Protein AF-A0A7H8PQ27-F1 (afdb_monomer)

Sequence (206 aa):
MKKGILLYVLIIICFGCHRTTNTDEKKDINLQNNALNIDTSLEDTPEVKGDFTIYEHDLSMYNEKYFMSITPRIDSAKNKYETNILLTQKIDTIFNKVINIDSLGKTILKHKIFEDSTEHFKIATEYELRKVVYHGVRTNDLYFEADIASETRQKNLKILFQISYLNKGETGKLFVNGFNEKGFGPNAGEIENERNRKVKKATNTI

Radius of gyration: 26.85 Å; Cα contacts (8 Å, |Δi|>4): 317; chains: 1; bounding box: 78×82×47 Å

pLDDT: mean 74.82, std 21.18, range [32.94, 97.69]

Secondary structure (DSSP, 8-state):
---SSTTSHHHHSSSS----------------------------PPP--S----EEEEEEETTEEEEEEEEEEEETTTTEEEEEEEEEETTEEEEEEEE-HHHHHHHHHHHT---SSS-GGGHHHHEEEEEEEEEEEETTEEEEEEEEEETTT--EEEEEEEEESSSTTTTT-EEEEEEESS-SS--HHHHHHHHHHHHTTS----

Nearest PDB structures (foldseek):
  4id2-assembly1_A  TM=7.080E-01  e=1.295E-04  Bacteroides ovatus ATCC 8483
  4gex-assembly2_B  TM=4.222E-01  e=3.820E-01  Caenorhabditis elegans
  4geu-assembly1_A  TM=3.695E-01  e=3.069E-01  Caenorhabditis elegans
  5c0p-assembly1_A  TM=4.459E-01  e=1.972E+00  Bacteroides thetaiotaomicron VPI-5482
  4gex-assembly1_C  TM=3.303E-01  e=1.023E+00  Caenorhabditis elegans

Foldseek 3Di:
DDPPPVVVVVVVVPPPDDDDDDDDDDDDPPPDDPPPPPPPPVPCPDQAAADQDKFWDFDCDPNFTKIWIWGWDAPPVVRAIKIWIWIDGPPRTLDIDIGWQQLVLVQCVVVVADDPDDDSVCSSPQKGWHDKFFAQDDDQKTKIKTWIAGPPDRQIKIWIKIAGRPDVPRHRPIHTDHMDSVDDDDGPRVVVVVVVVVVPPPDDDD

Solvent-accessible surface area (backbone atoms only — not comparable to full-atom values): 12697 Å² total; per-residue (Å²): 140,88,88,74,72,74,68,68,67,60,62,69,72,70,73,78,79,77,83,86,81,86,77,94,73,95,72,83,88,75,91,68,89,73,79,75,78,75,79,73,72,72,73,83,70,76,82,67,64,58,55,77,64,70,47,77,43,85,43,80,54,95,95,39,65,32,45,36,40,37,40,52,46,67,41,80,91,74,62,37,40,30,32,37,41,37,36,27,46,86,90,44,74,68,34,78,42,80,46,37,36,58,60,53,32,52,36,35,66,74,67,67,68,80,70,100,71,83,66,81,90,36,47,50,76,44,34,42,36,32,41,74,44,46,36,50,75,57,92,54,29,42,32,30,40,31,39,31,37,33,80,82,69,85,45,57,37,24,34,38,29,34,35,28,66,71,42,90,95,42,48,58,41,73,44,65,77,49,73,34,74,87,54,89,71,86,38,51,40,59,58,49,51,54,51,61,61,57,66,71,72,76,81,84,78,132

Mean predicted aligned error: 14.81 Å

Structure (mmCIF, N/CA/C/O backbone):
data_AF-A0A7H8PQ27-F1
#
_entry.id   AF-A0A7H8PQ27-F1
#
loop_
_atom_site.group_PDB
_atom_site.id
_atom_site.type_symbol
_atom_site.label_atom_id
_atom_site.label_alt_id
_atom_site.label_comp_id
_atom_site.label_asym_id
_atom_site.label_entity_id
_atom_site.label_seq_id
_atom_site.pdbx_PDB_ins_code
_atom_site.Cartn_x
_atom_site.Cartn_y
_atom_site.Cartn_z
_atom_site.occupancy
_atom_site.B_iso_or_equiv
_atom_site.auth_seq_id
_atom_site.auth_comp_id
_atom_site.auth_asym_id
_atom_site.auth_atom_id
_atom_site.pdbx_PDB_model_num
ATOM 1 N N . MET A 1 1 ? -20.316 -50.558 19.742 1.00 44.34 1 MET A N 1
ATOM 2 C CA . MET A 1 1 ? -20.632 -49.109 19.795 1.00 44.34 1 MET A CA 1
ATOM 3 C C . MET A 1 1 ? -20.461 -48.495 18.408 1.00 44.34 1 MET A C 1
ATOM 5 O O . MET A 1 1 ? -19.553 -48.907 17.704 1.00 44.34 1 MET A O 1
ATOM 9 N N . LYS A 1 2 ? -21.321 -47.518 18.067 1.00 48.47 2 LYS A N 1
ATOM 10 C CA . LYS A 1 2 ? -21.399 -46.712 16.822 1.00 48.47 2 LYS A CA 1
ATOM 11 C C . LYS A 1 2 ? -22.109 -47.342 15.601 1.00 48.47 2 LYS A C 1
ATOM 13 O O . LYS A 1 2 ? -21.524 -47.498 14.542 1.00 48.47 2 LYS A O 1
ATOM 18 N N . LYS A 1 3 ? -23.419 -47.604 15.734 1.00 48.72 3 LYS A N 1
ATOM 19 C CA . LYS A 1 3 ? -24.381 -47.726 14.608 1.00 48.72 3 LYS A CA 1
ATOM 20 C C . LYS A 1 3 ? -25.479 -46.637 14.628 1.00 48.72 3 LYS A C 1
ATOM 22 O O . LYS A 1 3 ? -26.485 -46.763 13.948 1.00 48.72 3 LYS A O 1
ATOM 27 N N . GLY A 1 4 ? -25.291 -45.568 15.411 1.00 52.16 4 GLY A N 1
ATOM 28 C CA . GLY A 1 4 ? -26.317 -44.541 15.665 1.00 52.16 4 GLY A CA 1
ATOM 29 C C . GLY A 1 4 ? -26.144 -43.204 14.934 1.00 52.16 4 GLY A C 1
ATOM 30 O O . GLY A 1 4 ? -26.961 -42.318 15.127 1.00 52.16 4 GLY A O 1
ATOM 31 N N . ILE A 1 5 ? -25.098 -43.026 14.119 1.00 53.03 5 ILE A N 1
ATOM 32 C CA . ILE A 1 5 ? -24.801 -41.722 13.484 1.00 53.03 5 ILE A CA 1
ATOM 33 C C . ILE A 1 5 ? -25.369 -41.632 12.053 1.00 53.03 5 ILE A C 1
ATOM 35 O O . ILE A 1 5 ? -25.619 -40.540 11.556 1.00 53.03 5 ILE A O 1
ATOM 39 N N . LEU A 1 6 ? -25.672 -42.766 11.408 1.00 47.03 6 LEU A N 1
ATOM 40 C CA . LEU A 1 6 ? -26.148 -42.776 10.018 1.00 47.03 6 LEU A CA 1
ATOM 41 C C . LEU A 1 6 ? -27.632 -42.382 9.859 1.00 47.03 6 LEU A C 1
ATOM 43 O O . LEU A 1 6 ? -28.055 -42.038 8.762 1.00 47.03 6 LEU A O 1
ATOM 47 N N . LEU A 1 7 ? -28.426 -42.414 10.938 1.00 49.34 7 LEU A N 1
ATOM 48 C CA . LEU A 1 7 ? -29.875 -42.173 10.868 1.00 49.34 7 LEU A CA 1
ATOM 49 C C . LEU A 1 7 ? -30.244 -40.675 10.868 1.00 49.34 7 LEU A C 1
ATOM 51 O O . LEU A 1 7 ? -31.321 -40.312 10.409 1.00 49.34 7 LEU A O 1
ATOM 55 N N . TYR A 1 8 ? -29.351 -39.794 11.333 1.00 48.16 8 TYR A N 1
ATOM 56 C CA . TYR A 1 8 ? -29.645 -38.358 11.457 1.00 48.16 8 TYR A CA 1
ATOM 57 C C . TYR A 1 8 ? -29.496 -37.572 10.145 1.00 48.16 8 TYR A C 1
ATOM 59 O O . TYR A 1 8 ? -30.154 -36.552 9.966 1.00 48.16 8 TYR A O 1
ATOM 67 N N . VAL A 1 9 ? -28.685 -38.054 9.197 1.00 52.16 9 VAL A N 1
ATOM 68 C CA . VAL A 1 9 ? -28.461 -37.360 7.913 1.00 52.16 9 VAL A CA 1
ATOM 69 C C . VAL A 1 9 ? -29.619 -37.589 6.928 1.00 52.16 9 VAL A C 1
ATOM 71 O O . VAL A 1 9 ? -29.868 -36.758 6.059 1.00 52.16 9 VAL A O 1
ATOM 74 N N . LEU A 1 10 ? -30.395 -38.665 7.095 1.00 46.62 10 LEU A N 1
ATOM 75 C CA . LEU A 1 10 ? -31.464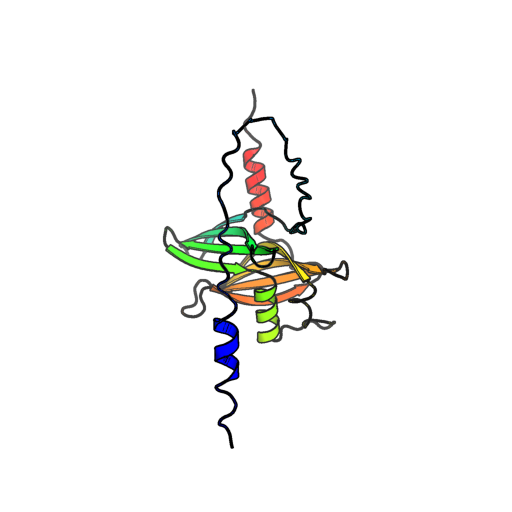 -39.038 6.160 1.00 46.62 10 LEU A CA 1
ATOM 76 C C . LEU A 1 10 ? -32.796 -38.302 6.409 1.00 46.62 10 LEU A C 1
ATOM 78 O O . LEU A 1 10 ? -33.615 -38.190 5.499 1.00 46.62 10 LEU A O 1
ATOM 82 N N . ILE A 1 11 ? -32.995 -37.738 7.607 1.00 52.75 11 ILE A N 1
ATOM 83 C CA . ILE A 1 11 ? -34.221 -37.001 7.969 1.00 52.75 11 ILE A CA 1
ATOM 84 C C . ILE A 1 11 ? -34.234 -35.585 7.364 1.00 52.75 11 ILE A C 1
ATOM 86 O O . ILE A 1 11 ? -35.296 -35.071 7.026 1.00 52.75 11 ILE A O 1
ATOM 90 N N . ILE A 1 12 ? -33.068 -34.972 7.135 1.00 52.19 12 ILE A N 1
ATOM 91 C CA . ILE A 1 12 ? -32.980 -33.586 6.634 1.00 52.19 12 ILE A CA 1
ATOM 92 C C . ILE A 1 12 ? -33.257 -33.500 5.119 1.00 52.19 12 ILE A C 1
ATOM 94 O O . ILE A 1 12 ? -33.717 -32.472 4.632 1.00 52.19 12 ILE A O 1
ATOM 98 N N . ILE A 1 13 ? -33.074 -34.591 4.368 1.00 51.19 13 ILE A N 1
ATOM 99 C CA . ILE A 1 13 ? -33.262 -34.602 2.904 1.00 51.19 13 ILE A CA 1
ATOM 100 C C . ILE A 1 13 ? -34.740 -34.814 2.505 1.00 51.19 13 ILE A C 1
ATOM 102 O O . ILE A 1 13 ? -35.132 -34.469 1.393 1.00 51.19 13 ILE A O 1
ATOM 106 N N . CYS A 1 14 ? -35.604 -35.290 3.412 1.00 47.22 14 CYS A N 1
ATOM 107 C CA . CYS A 1 14 ? -37.008 -35.593 3.090 1.00 47.22 14 CYS A CA 1
ATOM 108 C C . CYS A 1 14 ? -38.006 -34.442 3.340 1.00 47.22 14 CYS A C 1
ATOM 110 O O . CYS A 1 14 ? -39.166 -34.574 2.964 1.00 47.22 14 CYS A O 1
ATOM 112 N N . PHE A 1 15 ? -37.589 -33.310 3.923 1.00 47.78 15 PHE A N 1
ATOM 113 C CA . PHE A 1 15 ? -38.497 -32.194 4.259 1.00 47.78 15 PHE A CA 1
ATOM 114 C C . PHE A 1 15 ? -38.401 -30.959 3.339 1.00 47.78 15 PHE A C 1
ATOM 116 O O . PHE A 1 15 ? -39.103 -29.978 3.560 1.00 47.78 15 PHE A O 1
ATOM 123 N N . GLY A 1 16 ? -37.594 -31.000 2.272 1.00 38.53 16 GLY A N 1
ATOM 124 C CA . GLY A 1 16 ? -37.433 -29.877 1.331 1.00 38.53 16 GLY A CA 1
ATOM 125 C C . GLY A 1 16 ? -38.313 -29.911 0.073 1.00 38.53 16 GLY A C 1
ATOM 126 O O . GLY A 1 16 ? -38.181 -29.040 -0.780 1.00 38.53 16 GLY A O 1
ATOM 127 N N . CYS A 1 17 ? -39.190 -30.906 -0.086 1.00 49.56 17 CYS A N 1
ATOM 128 C CA . CYS A 1 17 ? -40.093 -31.016 -1.235 1.00 49.56 17 CYS A CA 1
ATOM 129 C C . CYS A 1 17 ? -41.553 -31.075 -0.774 1.00 49.56 17 CYS A C 1
ATOM 131 O O . CYS A 1 17 ? -42.165 -32.139 -0.694 1.00 49.56 17 CYS A O 1
ATOM 133 N N . HIS A 1 18 ? -42.131 -29.906 -0.515 1.00 39.56 18 HIS A N 1
ATOM 134 C CA . HIS A 1 18 ? -43.573 -29.718 -0.624 1.00 39.56 18 HIS A CA 1
ATOM 135 C C . HIS A 1 18 ? -43.853 -28.579 -1.601 1.00 39.56 18 HIS A C 1
ATOM 137 O O . HIS A 1 18 ? -43.934 -27.408 -1.247 1.00 39.56 18 HIS A O 1
ATOM 143 N N . ARG A 1 19 ? -43.975 -28.978 -2.873 1.00 40.31 19 ARG A N 1
ATOM 144 C CA . ARG A 1 19 ? -44.814 -28.299 -3.857 1.00 40.31 19 ARG A CA 1
ATOM 145 C C . ARG A 1 19 ? -46.237 -28.267 -3.308 1.00 40.31 19 ARG A C 1
ATOM 147 O O . ARG A 1 19 ? -46.837 -29.321 -3.119 1.00 40.31 19 ARG A O 1
ATOM 154 N N . THR A 1 20 ? -46.792 -27.080 -3.132 1.00 34.78 20 THR A N 1
ATOM 155 C CA . THR A 1 20 ? -48.239 -26.886 -3.134 1.00 34.78 20 THR A CA 1
ATOM 156 C C . THR A 1 20 ? -48.687 -26.660 -4.574 1.00 34.78 20 THR A C 1
ATOM 158 O O . THR A 1 20 ? -48.422 -25.631 -5.187 1.00 34.78 20 THR A O 1
ATOM 161 N N . THR A 1 21 ? -49.346 -27.669 -5.133 1.00 38.91 21 THR A N 1
ATOM 162 C CA . THR A 1 21 ? -50.267 -27.536 -6.265 1.00 38.91 21 THR A CA 1
ATOM 163 C C . THR A 1 21 ? -51.679 -27.601 -5.717 1.00 38.91 21 THR A C 1
ATOM 165 O O . THR A 1 21 ? -51.981 -28.548 -4.997 1.00 38.91 21 THR A O 1
ATOM 168 N N . ASN A 1 22 ? -52.484 -26.594 -6.045 1.00 34.19 22 ASN A N 1
ATOM 169 C CA . ASN A 1 22 ? -53.951 -26.536 -6.066 1.00 34.19 22 ASN A CA 1
ATOM 170 C C . ASN A 1 22 ? -54.296 -25.067 -6.387 1.00 34.19 22 ASN A C 1
ATOM 172 O O . ASN A 1 22 ? -53.681 -24.185 -5.798 1.00 34.19 22 ASN A O 1
ATOM 176 N N . THR A 1 23 ? -55.214 -24.654 -7.252 1.00 34.03 23 THR A N 1
ATOM 177 C CA . THR A 1 23 ? -56.132 -25.260 -8.226 1.00 34.03 23 THR A CA 1
ATOM 178 C C . THR A 1 23 ? -56.627 -24.065 -9.063 1.00 34.03 23 THR A C 1
ATOM 180 O O . THR A 1 23 ? -56.664 -22.944 -8.554 1.00 34.03 23 THR A O 1
ATOM 183 N N . ASP A 1 24 ? -56.970 -24.282 -10.331 1.00 41.12 24 ASP A N 1
ATOM 184 C CA . ASP A 1 24 ? -57.463 -23.265 -11.267 1.00 41.12 24 ASP A CA 1
ATOM 185 C C . ASP A 1 24 ? -58.602 -22.378 -10.718 1.00 41.12 24 ASP A C 1
ATOM 187 O O . ASP A 1 24 ? -59.684 -22.867 -10.401 1.00 41.12 24 ASP A O 1
ATOM 191 N N . GLU A 1 25 ? -58.410 -21.055 -10.757 1.00 35.56 25 GLU A N 1
ATOM 192 C CA . GLU A 1 25 ? -59.491 -20.089 -10.981 1.00 35.56 25 GLU A CA 1
ATOM 193 C C . GLU A 1 25 ? -59.061 -19.112 -12.083 1.00 35.56 25 GLU A C 1
ATOM 195 O O . GLU A 1 25 ? -58.181 -18.269 -11.902 1.00 35.56 25 GLU A O 1
ATOM 200 N N . LYS A 1 26 ? -59.723 -19.204 -13.243 1.00 43.62 26 LYS A N 1
ATOM 201 C CA . LYS A 1 26 ? -59.798 -18.102 -14.205 1.00 43.62 26 LYS A CA 1
ATOM 202 C C . LYS A 1 26 ? -60.465 -16.911 -13.514 1.00 43.62 26 LYS A C 1
ATOM 204 O O . LYS A 1 26 ? -61.663 -16.965 -13.245 1.00 43.62 26 LYS A O 1
ATOM 209 N N . LYS A 1 27 ? -59.721 -15.827 -13.304 1.00 34.53 27 LYS A N 1
ATOM 210 C CA . LYS A 1 27 ? -60.277 -14.481 -13.135 1.00 34.53 27 LYS A CA 1
ATOM 211 C C . LYS A 1 27 ? -59.476 -13.497 -13.973 1.00 34.53 27 LYS A C 1
ATOM 213 O O . LYS A 1 27 ? -58.248 -13.502 -13.958 1.00 34.53 27 LYS A O 1
ATOM 218 N N . ASP A 1 28 ? -60.223 -12.720 -14.743 1.00 32.94 28 ASP A N 1
ATOM 219 C CA . ASP A 1 28 ? -59.757 -11.746 -15.714 1.00 32.94 28 ASP A CA 1
ATOM 220 C C . ASP A 1 28 ? -58.731 -10.773 -15.127 1.00 32.94 28 ASP A C 1
ATOM 222 O O . ASP A 1 28 ? -58.922 -10.190 -14.058 1.00 32.94 28 ASP A O 1
ATOM 226 N N . ILE A 1 29 ? -57.642 -10.576 -15.869 1.00 33.81 29 ILE A N 1
ATOM 227 C CA . ILE A 1 29 ? -56.631 -9.560 -15.587 1.00 33.81 29 ILE A CA 1
ATOM 228 C C . ILE A 1 29 ? -57.259 -8.202 -15.906 1.00 33.81 29 ILE A C 1
ATOM 230 O O . ILE A 1 29 ? -57.199 -7.719 -17.034 1.00 33.81 29 ILE A O 1
ATOM 234 N N . ASN A 1 30 ? -57.871 -7.579 -14.902 1.00 34.38 30 ASN A N 1
ATOM 235 C CA . ASN A 1 30 ? -58.131 -6.148 -14.923 1.00 34.38 30 ASN A CA 1
ATOM 236 C C . ASN A 1 30 ? -56.881 -5.456 -14.366 1.00 34.38 30 ASN A C 1
ATOM 238 O O . ASN A 1 30 ? -56.653 -5.420 -13.158 1.00 34.38 30 ASN A O 1
ATOM 242 N N . LEU A 1 31 ? -56.037 -4.967 -15.278 1.00 43.22 31 LEU A N 1
ATOM 243 C CA . LEU A 1 31 ? -54.926 -4.058 -15.003 1.00 43.22 31 LEU A CA 1
ATOM 244 C C . LEU A 1 31 ? -55.493 -2.755 -14.420 1.00 43.22 31 LEU A C 1
ATOM 246 O O . LEU A 1 31 ? -55.740 -1.789 -15.138 1.00 43.22 31 LEU A O 1
ATOM 250 N N . GLN A 1 32 ? -55.715 -2.726 -13.110 1.00 38.34 32 GLN A N 1
ATOM 251 C CA . GLN A 1 32 ? -55.844 -1.483 -12.367 1.00 38.34 32 GLN A CA 1
ATOM 252 C C . GLN A 1 32 ? -54.631 -1.316 -11.464 1.00 38.34 32 GLN A C 1
ATOM 254 O O . GLN A 1 32 ? -54.271 -2.185 -10.673 1.00 38.34 32 GLN A O 1
ATOM 259 N N . ASN A 1 33 ? -53.984 -0.177 -11.684 1.00 41.66 33 ASN A N 1
ATOM 260 C CA . ASN A 1 33 ? -52.756 0.298 -11.082 1.00 41.66 33 ASN A CA 1
ATOM 261 C C . ASN A 1 33 ? -52.827 0.279 -9.552 1.00 41.66 33 ASN A C 1
ATOM 263 O O . ASN A 1 33 ? -53.173 1.281 -8.932 1.00 41.66 33 ASN A O 1
ATOM 267 N N . ASN A 1 34 ? -52.418 -0.823 -8.936 1.00 36.53 34 ASN A N 1
ATOM 268 C CA . ASN A 1 34 ? -51.888 -0.763 -7.586 1.00 36.53 34 ASN A CA 1
ATOM 269 C C . ASN A 1 34 ? -50.409 -0.439 -7.730 1.00 36.53 34 ASN A C 1
ATOM 271 O O . ASN A 1 34 ? -49.580 -1.326 -7.925 1.00 36.53 34 ASN A O 1
ATOM 275 N N . ALA A 1 35 ? -50.107 0.860 -7.696 1.00 41.88 35 ALA A N 1
ATOM 276 C CA . ALA A 1 35 ? -48.774 1.341 -7.396 1.00 41.88 35 ALA A CA 1
ATOM 277 C C . ALA A 1 35 ? -48.361 0.692 -6.071 1.00 41.88 35 ALA A C 1
ATOM 279 O O . ALA A 1 35 ? -48.788 1.103 -4.992 1.00 41.88 35 ALA A O 1
ATOM 280 N N . LEU A 1 36 ? -47.594 -0.390 -6.179 1.00 37.50 36 LEU A N 1
ATOM 281 C CA . LEU A 1 36 ? -46.838 -0.937 -5.078 1.00 37.50 36 LEU A CA 1
ATOM 282 C C . LEU A 1 36 ? -45.876 0.191 -4.703 1.00 37.50 36 LEU A C 1
ATOM 284 O O . LEU A 1 36 ? -44.885 0.419 -5.396 1.00 37.50 36 LEU A O 1
ATOM 288 N N . ASN A 1 37 ? -46.223 0.962 -3.671 1.00 41.44 37 ASN A N 1
ATOM 289 C CA . ASN A 1 37 ? -45.250 1.759 -2.944 1.00 41.44 37 ASN A CA 1
ATOM 290 C C . ASN A 1 37 ? -44.250 0.747 -2.395 1.00 41.44 37 ASN A C 1
ATOM 292 O O . ASN A 1 37 ? -44.453 0.156 -1.336 1.00 41.44 37 ASN A O 1
ATOM 296 N N . ILE A 1 38 ? -43.216 0.479 -3.188 1.00 42.22 38 ILE A N 1
ATOM 297 C CA . ILE A 1 38 ? -41.992 -0.115 -2.697 1.00 42.22 38 ILE A CA 1
ATOM 298 C C . ILE A 1 38 ? -41.432 0.975 -1.801 1.00 42.22 38 ILE A C 1
ATOM 300 O O . ILE A 1 38 ? -40.816 1.930 -2.270 1.00 42.22 38 ILE A O 1
ATOM 304 N N . ASP A 1 39 ? -41.748 0.866 -0.518 1.00 42.47 39 ASP A N 1
ATOM 305 C CA . ASP A 1 39 ? -41.013 1.537 0.533 1.00 42.47 39 ASP A CA 1
ATOM 306 C C . ASP A 1 39 ? -39.612 0.919 0.496 1.00 42.47 39 ASP A C 1
ATOM 308 O O . ASP A 1 39 ? -39.303 -0.056 1.179 1.00 42.47 39 ASP A O 1
ATOM 312 N N . THR A 1 40 ? -38.787 1.391 -0.443 1.00 47.06 40 THR A N 1
ATOM 313 C CA . THR A 1 40 ? -37.348 1.195 -0.390 1.00 47.06 40 THR A CA 1
ATOM 314 C C . THR A 1 40 ? -36.890 1.997 0.811 1.00 47.06 40 THR A C 1
ATOM 316 O O . THR A 1 40 ? -36.415 3.125 0.670 1.00 47.06 40 THR A O 1
ATOM 319 N N . SER A 1 41 ? -37.025 1.412 2.002 1.00 45.03 41 SER A N 1
ATOM 320 C CA . SER A 1 41 ? -36.052 1.654 3.047 1.00 45.03 41 SER A CA 1
ATOM 321 C C . SER A 1 41 ? -34.718 1.270 2.417 1.00 45.03 41 SER A C 1
ATOM 323 O O . SER A 1 41 ? -34.388 0.088 2.314 1.00 45.03 41 SER A O 1
ATOM 325 N N . LEU A 1 42 ? -34.031 2.265 1.854 1.00 51.38 42 LEU A N 1
ATOM 326 C CA . LEU A 1 42 ? -32.615 2.201 1.547 1.00 51.38 42 LEU A CA 1
ATOM 327 C C . LEU A 1 42 ? -31.975 1.730 2.846 1.00 51.38 42 LEU A C 1
ATOM 329 O O . LEU A 1 42 ? -31.881 2.497 3.797 1.00 51.38 42 LEU A O 1
ATOM 333 N N . GLU A 1 43 ? -31.690 0.432 2.927 1.00 55.12 43 GLU A N 1
ATOM 334 C CA . GLU A 1 43 ? -30.938 -0.129 4.034 1.00 55.12 43 GLU A CA 1
ATOM 335 C C . GLU A 1 43 ? -29.669 0.711 4.134 1.00 55.12 43 GLU A C 1
ATOM 337 O O . GLU A 1 43 ? -28.929 0.825 3.154 1.00 55.12 43 GLU A O 1
ATOM 342 N N . ASP A 1 44 ? -29.484 1.362 5.284 1.00 56.19 44 ASP A N 1
ATOM 343 C CA . ASP A 1 44 ? -28.345 2.217 5.595 1.00 56.19 44 ASP A CA 1
ATOM 344 C C . ASP A 1 44 ? -27.064 1.372 5.578 1.00 56.19 44 ASP A C 1
ATOM 346 O O . ASP A 1 44 ? -26.529 0.969 6.614 1.00 56.19 44 ASP A O 1
ATOM 350 N N . THR A 1 45 ? -26.564 1.045 4.386 1.00 60.09 45 THR A N 1
ATOM 351 C CA . THR A 1 45 ? -25.242 0.454 4.239 1.00 60.09 45 THR A CA 1
ATOM 352 C C . THR A 1 45 ? -24.248 1.496 4.733 1.00 60.09 45 THR A C 1
ATOM 354 O O . THR A 1 45 ? -24.230 2.604 4.187 1.00 60.09 45 THR A O 1
ATOM 357 N N . PRO A 1 46 ? -23.441 1.188 5.762 1.00 71.44 46 PRO A N 1
ATOM 358 C CA . PRO A 1 46 ? -22.542 2.168 6.345 1.00 71.44 46 PRO A CA 1
ATOM 359 C C . PRO A 1 46 ? -21.599 2.716 5.272 1.00 71.44 46 PRO A C 1
ATOM 361 O O . PRO A 1 46 ? -20.995 1.956 4.510 1.00 71.44 46 PRO A O 1
ATOM 364 N N . GLU A 1 47 ? -21.489 4.041 5.206 1.00 84.56 47 GLU A N 1
ATOM 365 C CA . GLU A 1 47 ? -20.635 4.722 4.238 1.00 84.56 47 GLU A CA 1
ATOM 366 C C . GLU A 1 47 ? -19.163 4.358 4.480 1.00 84.56 47 GLU A C 1
ATOM 368 O O . GLU A 1 47 ? -18.620 4.543 5.576 1.00 84.56 47 GLU A O 1
ATOM 373 N N . VAL A 1 48 ? -18.500 3.848 3.440 1.00 86.31 48 VAL A N 1
ATOM 374 C CA . VAL A 1 48 ? -17.067 3.551 3.480 1.00 86.31 48 VAL A CA 1
ATOM 375 C C . VAL A 1 48 ? -16.297 4.858 3.401 1.00 86.31 48 VAL A C 1
ATOM 377 O O . VAL A 1 48 ? -16.260 5.495 2.349 1.00 86.31 48 VAL A O 1
ATOM 380 N N . LYS A 1 49 ? -15.636 5.254 4.491 1.00 89.38 49 LYS A N 1
ATOM 381 C CA . LYS A 1 49 ? -14.836 6.488 4.490 1.00 89.38 49 LYS A CA 1
ATOM 382 C C . LYS A 1 49 ? -13.396 6.218 4.049 1.00 89.38 49 LYS A C 1
ATOM 384 O O . LYS A 1 49 ? -12.732 5.317 4.564 1.00 89.38 49 LYS A O 1
ATOM 389 N N . GLY A 1 50 ? -12.899 7.039 3.131 1.00 89.62 50 GLY A N 1
ATOM 390 C CA . GLY A 1 50 ? -11.543 6.973 2.595 1.00 89.62 50 GLY A CA 1
ATOM 391 C C . GLY A 1 50 ? -11.282 8.072 1.564 1.00 89.62 50 GLY A C 1
ATOM 392 O O . GLY A 1 50 ? -12.201 8.769 1.137 1.00 89.62 50 GLY A O 1
ATOM 393 N N . ASP A 1 51 ? -10.020 8.244 1.186 1.00 91.50 51 ASP A N 1
ATOM 394 C CA . ASP A 1 51 ? -9.591 9.107 0.090 1.00 91.50 51 ASP A CA 1
ATOM 395 C C . ASP A 1 51 ? -9.692 8.322 -1.221 1.00 91.50 51 ASP A C 1
ATOM 397 O O . ASP A 1 51 ? -8.887 7.438 -1.502 1.00 91.50 51 ASP A O 1
ATOM 401 N N . PHE A 1 52 ? -10.698 8.647 -2.032 1.00 90.25 52 PHE A N 1
ATOM 402 C CA . PHE A 1 52 ? -10.932 7.997 -3.323 1.00 90.25 52 PHE A CA 1
ATOM 403 C C . PHE A 1 52 ? -10.159 8.651 -4.482 1.00 90.25 52 PHE A C 1
ATOM 405 O O . PHE A 1 52 ? -10.488 8.451 -5.654 1.00 90.25 52 PHE A O 1
ATOM 412 N N . THR A 1 53 ? -9.109 9.416 -4.182 1.00 89.62 53 THR A N 1
ATOM 413 C CA . THR A 1 53 ? -8.201 9.957 -5.195 1.00 89.62 53 THR A CA 1
ATOM 414 C C . THR A 1 53 ? -7.312 8.857 -5.776 1.00 89.62 53 THR A C 1
ATOM 416 O O . THR A 1 53 ? -6.645 8.125 -5.051 1.00 89.62 53 THR A O 1
ATOM 419 N N . ILE A 1 54 ? -7.261 8.776 -7.106 1.00 90.19 54 ILE A N 1
ATOM 420 C CA . ILE A 1 54 ? -6.279 7.960 -7.829 1.00 90.19 54 ILE A CA 1
ATOM 421 C C . ILE A 1 54 ? -4.971 8.749 -7.928 1.00 90.19 54 ILE A C 1
ATOM 423 O O . ILE A 1 54 ? -4.988 9.924 -8.307 1.00 90.19 54 ILE A O 1
ATOM 427 N N . TYR A 1 55 ? -3.848 8.099 -7.620 1.00 89.44 55 TYR A N 1
ATOM 428 C CA . TYR A 1 55 ? -2.511 8.668 -7.784 1.00 89.44 55 TYR A CA 1
ATOM 429 C C . TYR A 1 55 ? -1.723 7.888 -8.833 1.00 89.44 55 TYR A C 1
ATOM 431 O O . TYR A 1 55 ? -1.682 6.659 -8.800 1.00 89.44 55 TYR A O 1
ATOM 439 N N . GLU A 1 56 ? -1.081 8.606 -9.748 1.00 90.94 56 GLU A N 1
ATOM 440 C CA . GLU A 1 56 ? -0.294 8.041 -10.842 1.00 90.94 56 GLU A CA 1
ATOM 441 C C . GLU A 1 56 ? 1.072 8.723 -10.895 1.00 90.94 56 GLU A C 1
ATOM 443 O O . GLU A 1 56 ? 1.163 9.948 -10.777 1.00 90.94 56 GLU A O 1
ATOM 448 N N . HIS A 1 57 ? 2.125 7.922 -11.055 1.00 89.81 57 HIS A N 1
ATOM 449 C CA . HIS A 1 57 ? 3.512 8.367 -10.969 1.00 89.81 57 HIS A CA 1
ATOM 450 C C . HIS A 1 57 ? 4.364 7.736 -12.070 1.00 89.81 57 HIS A C 1
ATOM 452 O O . HIS A 1 57 ? 4.448 6.509 -12.181 1.00 89.81 57 HIS A O 1
ATOM 458 N N . ASP A 1 58 ? 5.061 8.584 -12.823 1.00 90.31 58 ASP A N 1
ATOM 459 C CA . ASP A 1 58 ? 6.151 8.170 -13.701 1.00 90.31 58 ASP A CA 1
ATOM 460 C C . ASP A 1 58 ? 7.448 8.101 -12.888 1.00 90.31 58 ASP A C 1
ATOM 462 O O . ASP A 1 58 ? 8.001 9.117 -12.465 1.00 90.31 58 ASP A O 1
ATOM 466 N N . LEU A 1 59 ? 7.954 6.891 -12.666 1.00 90.19 59 LEU A N 1
ATOM 467 C CA . LEU A 1 59 ? 9.149 6.647 -11.867 1.00 90.19 59 LEU A CA 1
ATOM 468 C C . LEU A 1 59 ? 10.339 6.338 -12.776 1.00 90.19 59 LEU A C 1
ATOM 470 O O . LEU A 1 59 ? 10.274 5.470 -13.645 1.00 90.19 59 LEU A O 1
ATOM 474 N N . SER A 1 60 ? 11.462 7.017 -12.548 1.00 89.12 60 SER A N 1
ATOM 475 C CA . SER A 1 60 ? 12.740 6.704 -13.202 1.00 89.12 60 SER A CA 1
ATOM 476 C C . SER A 1 60 ? 13.684 6.067 -12.188 1.00 89.12 60 SER A C 1
ATOM 478 O O . SER A 1 60 ? 14.138 6.730 -11.258 1.00 89.12 60 SER A O 1
ATOM 480 N N . MET A 1 61 ? 13.958 4.771 -12.344 1.00 87.69 61 MET A N 1
ATOM 481 C CA . MET A 1 61 ? 14.735 3.968 -11.391 1.00 87.69 61 MET A CA 1
ATOM 482 C C . MET A 1 61 ? 15.692 3.058 -12.163 1.00 87.69 61 MET A C 1
ATOM 484 O O . MET A 1 61 ? 15.281 2.407 -13.115 1.00 87.69 61 MET A O 1
ATOM 488 N N . TYR A 1 62 ? 16.969 2.993 -11.772 1.00 84.94 62 TYR A N 1
ATOM 489 C CA . TYR A 1 62 ? 17.971 2.123 -12.416 1.00 84.94 62 TYR A CA 1
ATOM 490 C C . TYR A 1 62 ? 18.051 2.252 -13.953 1.00 84.94 62 TYR A C 1
ATOM 492 O O . TYR A 1 62 ? 18.189 1.255 -14.654 1.00 84.94 62 TYR A O 1
ATOM 500 N N . ASN A 1 63 ? 17.974 3.481 -14.475 1.00 86.38 63 ASN A N 1
ATOM 501 C CA . ASN A 1 63 ? 17.946 3.800 -15.916 1.00 86.38 63 ASN A CA 1
ATOM 502 C C . ASN A 1 63 ? 16.736 3.248 -16.689 1.00 86.38 63 ASN A C 1
ATOM 504 O O . ASN A 1 63 ? 16.691 3.350 -17.913 1.00 86.38 63 ASN A O 1
ATOM 508 N N . GLU A 1 64 ? 15.736 2.728 -15.985 1.00 90.38 64 GLU A N 1
ATOM 509 C CA . GLU A 1 64 ? 14.487 2.238 -16.547 1.00 90.38 64 GLU A CA 1
ATOM 510 C C . GLU A 1 64 ? 13.325 3.147 -16.135 1.00 90.38 64 GLU A C 1
ATOM 512 O O . GLU A 1 64 ? 13.357 3.821 -15.098 1.00 90.38 64 GLU A O 1
ATOM 517 N N . LYS A 1 65 ? 12.286 3.171 -16.974 1.00 92.50 65 LYS A N 1
A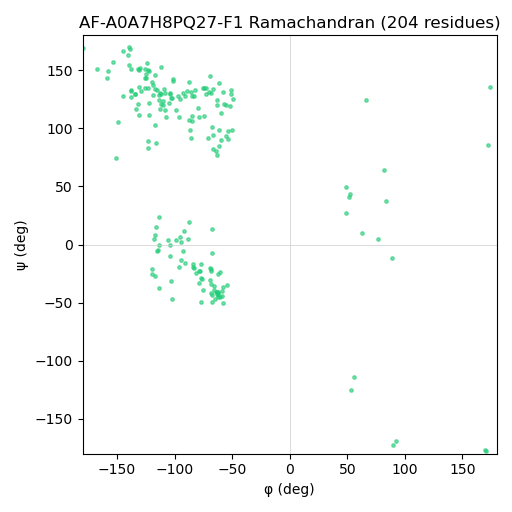TOM 518 C CA . LYS A 1 65 ? 11.051 3.917 -16.718 1.00 92.50 65 LYS A CA 1
ATOM 519 C C . LYS A 1 65 ? 9.953 2.962 -16.285 1.00 92.50 65 LYS A C 1
ATOM 521 O O . LYS A 1 65 ? 9.673 1.981 -16.975 1.00 92.50 65 LYS A O 1
ATOM 526 N N . TYR A 1 66 ? 9.313 3.299 -15.179 1.00 93.94 66 TYR A N 1
ATOM 527 C CA . TYR A 1 66 ? 8.200 2.560 -14.613 1.00 93.94 66 TYR A CA 1
ATOM 528 C C . TYR A 1 66 ? 7.003 3.482 -14.471 1.00 93.94 66 TYR A C 1
ATOM 530 O O . TYR A 1 66 ? 7.155 4.677 -14.225 1.00 93.94 66 TYR A O 1
ATOM 538 N N . PHE A 1 67 ? 5.820 2.902 -14.575 1.00 93.94 67 PHE A N 1
ATOM 539 C CA . PHE A 1 67 ? 4.579 3.581 -14.259 1.00 93.94 67 PHE A CA 1
ATOM 540 C C . PHE A 1 67 ? 3.954 2.924 -13.037 1.00 93.94 67 PHE A C 1
ATOM 542 O O . PHE A 1 67 ? 3.797 1.697 -12.991 1.00 93.94 67 PHE A O 1
ATOM 549 N N . MET A 1 68 ? 3.614 3.744 -12.048 1.00 95.38 68 MET A N 1
ATOM 550 C CA . MET A 1 68 ? 2.958 3.314 -10.825 1.00 95.38 68 MET A CA 1
ATOM 551 C C . MET A 1 68 ? 1.581 3.957 -10.706 1.00 95.38 68 MET A C 1
ATOM 553 O O . MET A 1 68 ? 1.448 5.169 -10.846 1.00 95.38 68 MET A O 1
ATOM 557 N N . SER A 1 69 ? 0.579 3.149 -10.371 1.00 95.19 69 SER A N 1
ATOM 558 C CA . SER A 1 69 ? -0.777 3.611 -10.077 1.00 95.19 69 SER A CA 1
ATOM 559 C C . SER A 1 69 ? -1.227 3.109 -8.709 1.00 95.19 69 SER A C 1
ATOM 561 O O . SER A 1 69 ? -1.040 1.938 -8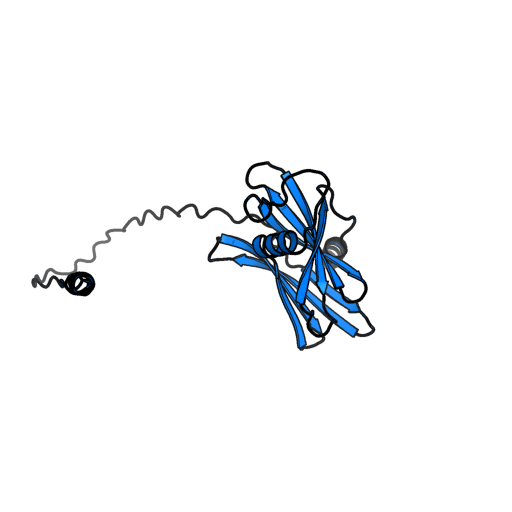.368 1.00 95.19 69 SER A O 1
ATOM 563 N N . ILE A 1 70 ? -1.823 4.005 -7.929 1.00 96.00 70 ILE A N 1
ATOM 564 C CA . ILE A 1 70 ? -2.417 3.763 -6.616 1.00 96.00 70 ILE A CA 1
ATOM 565 C C . ILE A 1 70 ? -3.906 4.069 -6.763 1.00 96.00 70 ILE A C 1
ATOM 567 O O . ILE A 1 70 ? -4.316 5.228 -6.836 1.00 96.00 70 ILE A O 1
ATOM 571 N N . THR A 1 71 ? -4.710 3.016 -6.864 1.00 96.19 71 THR A N 1
ATOM 572 C CA . THR A 1 71 ? -6.141 3.110 -7.163 1.00 96.19 71 THR A CA 1
ATOM 573 C C . THR A 1 71 ? -6.963 2.667 -5.950 1.00 96.19 71 THR A C 1
ATOM 575 O O . THR A 1 71 ? -6.880 1.495 -5.566 1.00 96.19 71 THR A O 1
ATOM 578 N N . PRO A 1 72 ? -7.768 3.553 -5.345 1.00 94.88 72 PRO A N 1
ATOM 579 C CA . PRO A 1 72 ? -8.649 3.200 -4.242 1.00 94.88 72 PRO A CA 1
ATOM 580 C C . PRO A 1 72 ? -9.781 2.293 -4.724 1.00 94.88 72 PRO A C 1
ATOM 582 O O . PRO A 1 72 ? -10.265 2.410 -5.852 1.00 94.88 72 PRO A O 1
ATOM 585 N N . ARG A 1 73 ? -10.196 1.361 -3.869 1.00 94.75 73 ARG A N 1
ATOM 586 C CA . ARG A 1 73 ? -11.281 0.410 -4.127 1.00 94.75 73 ARG A CA 1
ATOM 587 C C . ARG A 1 73 ? -12.050 0.142 -2.837 1.00 94.75 73 ARG A C 1
ATOM 589 O O . ARG A 1 73 ? -11.602 0.474 -1.742 1.00 94.75 73 ARG A O 1
ATOM 596 N N . ILE A 1 74 ? -13.214 -0.477 -2.983 1.00 93.62 74 ILE A N 1
ATOM 597 C CA . ILE A 1 74 ? -14.008 -0.974 -1.863 1.00 93.62 74 ILE A CA 1
ATOM 598 C C . ILE A 1 74 ? -14.017 -2.497 -1.955 1.00 93.62 74 ILE A C 1
ATOM 600 O O . ILE A 1 74 ? -14.421 -3.046 -2.983 1.00 93.62 74 ILE A O 1
ATOM 604 N N . ASP A 1 75 ? -13.591 -3.171 -0.887 1.00 92.62 75 ASP A N 1
ATOM 605 C CA . ASP A 1 75 ? -13.823 -4.605 -0.720 1.00 92.62 75 ASP A CA 1
ATOM 606 C C . ASP A 1 75 ? -15.330 -4.806 -0.531 1.00 92.62 75 ASP A C 1
ATOM 608 O O . ASP A 1 75 ? -15.864 -4.559 0.551 1.00 92.62 75 ASP A O 1
ATOM 612 N N . SER A 1 76 ? -16.026 -5.231 -1.587 1.00 86.12 76 SER A N 1
ATOM 613 C CA . SER A 1 76 ? -17.484 -5.398 -1.573 1.00 86.12 76 SER A CA 1
ATOM 614 C C . SER A 1 76 ? -17.964 -6.436 -0.557 1.00 86.12 76 SER A C 1
ATOM 616 O O . SER A 1 76 ? -19.102 -6.352 -0.110 1.00 86.12 76 SER A O 1
ATOM 618 N N . ALA A 1 77 ? -17.125 -7.407 -0.179 1.00 88.31 77 ALA A N 1
ATOM 619 C CA . ALA A 1 77 ? -17.507 -8.436 0.784 1.00 88.31 77 ALA A CA 1
ATOM 620 C C . ALA A 1 77 ? -17.446 -7.923 2.228 1.00 88.31 77 ALA A C 1
ATOM 622 O O . ALA A 1 77 ? -18.229 -8.359 3.070 1.00 88.31 77 ALA A O 1
ATOM 623 N N . LYS A 1 78 ? -16.514 -7.011 2.524 1.00 87.75 78 LYS A N 1
ATOM 624 C CA . LYS A 1 78 ? -16.328 -6.444 3.871 1.00 87.75 78 LYS A CA 1
ATOM 625 C C . LYS A 1 78 ? -16.870 -5.030 4.027 1.00 87.75 78 LYS A C 1
ATOM 627 O O . LYS A 1 78 ? -16.896 -4.533 5.148 1.00 87.75 78 LYS A O 1
ATOM 632 N N . ASN A 1 79 ? -17.249 -4.388 2.925 1.00 89.19 79 ASN A N 1
ATOM 633 C CA . ASN A 1 79 ? -17.567 -2.968 2.851 1.00 89.19 79 ASN A CA 1
ATOM 634 C C . ASN A 1 79 ? -16.470 -2.107 3.511 1.00 89.19 79 ASN A C 1
ATOM 636 O O . ASN A 1 79 ? -16.737 -1.287 4.385 1.00 89.19 79 ASN A O 1
ATOM 640 N N . LYS A 1 80 ? -15.203 -2.356 3.145 1.00 91.38 80 LYS A N 1
ATOM 641 C CA . LYS A 1 80 ? -14.031 -1.646 3.686 1.00 91.38 80 LYS A CA 1
ATOM 642 C C . LYS A 1 80 ? -13.197 -1.028 2.574 1.00 91.38 80 LYS A C 1
ATOM 644 O O . LYS A 1 80 ? -13.082 -1.588 1.485 1.00 91.38 80 LYS A O 1
ATOM 649 N N . TYR A 1 81 ? -12.589 0.114 2.879 1.00 95.00 81 TYR A N 1
ATOM 650 C CA . TYR A 1 81 ? -11.650 0.774 1.983 1.00 95.00 81 TYR A CA 1
ATOM 651 C C . TYR A 1 81 ? -10.384 -0.075 1.816 1.00 95.00 81 TYR A C 1
ATOM 653 O O . TYR A 1 81 ? -9.785 -0.552 2.788 1.00 95.00 81 TYR A O 1
ATOM 661 N N . GLU A 1 82 ? -9.954 -0.225 0.572 1.00 96.75 82 GLU A N 1
ATOM 662 C CA . GLU A 1 82 ? -8.673 -0.809 0.209 1.00 96.75 82 GLU A CA 1
ATOM 663 C C . GLU A 1 82 ? -8.041 -0.025 -0.942 1.00 96.75 82 GLU A C 1
ATOM 665 O O . GLU A 1 82 ? -8.640 0.863 -1.549 1.00 96.75 82 GLU A O 1
ATOM 670 N N . THR A 1 83 ? -6.785 -0.310 -1.244 1.00 97.56 83 THR A N 1
ATOM 671 C CA . THR A 1 83 ? -6.067 0.366 -2.320 1.00 97.56 83 THR A CA 1
ATOM 672 C C . THR A 1 83 ? -5.258 -0.635 -3.109 1.00 97.56 83 THR A C 1
ATOM 674 O O . THR A 1 83 ? -4.529 -1.443 -2.544 1.00 97.56 83 THR A O 1
ATOM 677 N N . ASN A 1 84 ? -5.359 -0.575 -4.429 1.00 97.69 84 ASN A N 1
ATOM 678 C CA . ASN A 1 84 ? -4.543 -1.369 -5.322 1.00 97.69 84 ASN A CA 1
ATOM 679 C C . ASN A 1 84 ? -3.322 -0.568 -5.779 1.00 97.69 84 ASN A C 1
ATOM 681 O O . ASN A 1 84 ? -3.476 0.515 -6.337 1.00 97.69 84 ASN A O 1
ATOM 685 N N . ILE A 1 85 ? -2.127 -1.115 -5.577 1.00 97.62 85 ILE A N 1
ATOM 686 C CA . ILE A 1 85 ? -0.861 -0.552 -6.045 1.00 97.62 85 ILE A CA 1
ATOM 687 C C . ILE A 1 85 ? -0.345 -1.423 -7.187 1.00 97.62 85 ILE A C 1
ATOM 689 O O . ILE A 1 85 ? -0.014 -2.596 -6.992 1.00 97.62 85 ILE A O 1
ATOM 693 N N . LEU A 1 86 ? -0.265 -0.836 -8.374 1.00 96.94 86 LEU A N 1
ATOM 694 C CA . LEU A 1 86 ? 0.234 -1.465 -9.589 1.00 96.94 86 LEU A CA 1
ATOM 695 C C . LEU A 1 86 ? 1.547 -0.796 -9.996 1.00 96.94 86 LEU A C 1
ATOM 697 O O . LEU A 1 86 ? 1.593 0.426 -10.111 1.00 96.94 86 LEU A O 1
ATOM 701 N N . LEU A 1 87 ? 2.582 -1.595 -10.262 1.00 96.94 87 LEU A N 1
ATOM 702 C CA . LEU A 1 87 ? 3.818 -1.136 -10.894 1.00 96.94 87 LEU A CA 1
ATOM 703 C C . LEU A 1 87 ? 4.017 -1.873 -12.218 1.00 96.94 87 LEU A C 1
ATOM 705 O O . LEU A 1 87 ? 4.010 -3.107 -12.262 1.00 96.94 87 LEU A O 1
ATOM 709 N N . THR A 1 88 ? 4.248 -1.113 -13.283 1.00 95.94 88 THR A N 1
ATOM 710 C CA . THR A 1 88 ? 4.496 -1.630 -14.632 1.00 95.94 88 THR A CA 1
ATOM 711 C C . THR A 1 88 ? 5.798 -1.083 -15.204 1.00 95.94 88 THR A C 1
ATOM 713 O O . THR A 1 88 ? 6.224 0.023 -14.869 1.00 95.94 88 THR A O 1
ATOM 716 N N . GLN A 1 89 ? 6.424 -1.859 -16.082 1.00 94.38 89 GLN A N 1
ATOM 717 C CA . GLN A 1 89 ? 7.523 -1.430 -16.940 1.00 94.38 89 GLN A CA 1
ATOM 718 C C . GLN A 1 89 ? 7.089 -1.684 -18.383 1.00 94.38 89 GLN A C 1
ATOM 720 O O . GLN A 1 89 ? 6.945 -2.830 -18.802 1.00 94.38 89 GLN A O 1
ATOM 725 N N . LYS A 1 90 ? 6.861 -0.618 -19.158 1.00 91.00 90 LYS A N 1
ATOM 726 C CA . LYS A 1 90 ? 6.223 -0.713 -20.484 1.00 91.00 90 LYS A CA 1
ATOM 727 C C . LYS A 1 90 ? 4.858 -1.417 -20.376 1.00 91.00 90 LYS A C 1
ATOM 729 O O . LYS A 1 90 ? 3.956 -0.864 -19.764 1.00 91.00 90 LYS A O 1
ATOM 734 N N . ILE A 1 91 ? 4.707 -2.606 -20.962 1.00 89.25 91 ILE A N 1
ATOM 735 C CA . ILE A 1 91 ? 3.472 -3.406 -20.906 1.00 89.25 91 ILE A CA 1
ATOM 736 C C . ILE A 1 91 ? 3.484 -4.438 -19.773 1.00 89.25 91 ILE A C 1
ATOM 738 O O . ILE A 1 91 ? 2.444 -5.010 -19.448 1.00 89.25 91 ILE A O 1
ATOM 742 N N . ASP A 1 92 ? 4.650 -4.689 -19.179 1.00 93.44 92 ASP A N 1
ATOM 743 C CA . ASP A 1 92 ? 4.831 -5.770 -18.226 1.00 93.44 92 ASP A CA 1
ATOM 744 C C . ASP A 1 92 ? 4.440 -5.309 -16.826 1.00 93.44 92 ASP A C 1
ATOM 746 O O . ASP A 1 92 ? 4.878 -4.265 -16.338 1.00 93.44 92 ASP A O 1
ATOM 750 N N . THR A 1 93 ? 3.622 -6.114 -16.152 1.00 94.69 93 THR A N 1
ATOM 751 C CA . THR A 1 93 ? 3.323 -5.908 -14.733 1.00 94.69 93 THR A CA 1
ATOM 752 C C . THR A 1 93 ? 4.469 -6.455 -13.894 1.00 94.69 93 THR A C 1
ATOM 754 O O . THR A 1 93 ? 4.721 -7.658 -13.897 1.00 94.69 93 THR A O 1
ATOM 757 N N . ILE A 1 94 ? 5.134 -5.578 -13.141 1.00 94.75 94 ILE A N 1
ATOM 758 C CA . ILE A 1 94 ? 6.180 -5.962 -12.186 1.00 94.75 94 ILE A CA 1
ATOM 759 C C . ILE A 1 94 ? 5.535 -6.531 -10.924 1.00 94.75 94 ILE A C 1
ATOM 761 O O . ILE A 1 94 ? 5.892 -7.615 -10.466 1.00 94.75 94 ILE A O 1
ATOM 765 N N . PHE A 1 95 ? 4.552 -5.817 -10.371 1.00 96.25 95 PHE A N 1
ATOM 766 C CA . PHE A 1 95 ? 3.691 -6.338 -9.317 1.00 96.25 95 PHE A CA 1
ATOM 767 C C . PHE A 1 95 ? 2.327 -5.650 -9.324 1.00 96.25 95 PHE A C 1
ATOM 769 O O . PHE A 1 95 ? 2.186 -4.510 -9.763 1.00 96.25 95 PHE A O 1
ATOM 776 N N . ASN A 1 96 ? 1.338 -6.344 -8.763 1.00 96.31 96 ASN A N 1
ATOM 777 C CA . ASN A 1 96 ? 0.009 -5.819 -8.486 1.00 96.31 96 ASN A CA 1
ATOM 778 C C . ASN A 1 96 ? -0.386 -6.219 -7.059 1.00 96.31 96 ASN A C 1
ATOM 780 O O . ASN A 1 96 ? -0.451 -7.413 -6.749 1.00 96.31 96 ASN A O 1
ATOM 784 N N . LYS A 1 97 ? -0.573 -5.242 -6.169 1.00 96.12 97 LYS A N 1
ATOM 785 C CA . LYS A 1 97 ? -0.724 -5.477 -4.732 1.00 96.12 97 LYS A CA 1
ATOM 786 C C . LYS A 1 97 ? -1.911 -4.721 -4.157 1.00 96.12 97 LYS A C 1
ATOM 788 O O . LYS A 1 97 ? -1.922 -3.497 -4.140 1.00 96.12 97 LYS A O 1
ATOM 793 N N . VAL A 1 98 ? -2.848 -5.463 -3.578 1.00 96.31 98 VAL A N 1
ATOM 794 C CA . VAL A 1 98 ? -3.924 -4.886 -2.770 1.00 96.31 98 VAL A CA 1
ATOM 795 C C . VAL A 1 98 ? -3.427 -4.643 -1.346 1.00 96.31 98 VAL A C 1
ATOM 797 O O . VAL A 1 98 ? -2.889 -5.547 -0.699 1.00 96.31 98 VAL A O 1
ATOM 800 N N . ILE A 1 99 ? -3.615 -3.414 -0.877 1.00 96.81 99 ILE A N 1
ATOM 801 C CA . ILE A 1 99 ? -3.337 -2.932 0.469 1.00 96.81 99 ILE A CA 1
ATOM 802 C C . ILE A 1 99 ? -4.667 -2.665 1.164 1.00 96.81 99 ILE A C 1
ATOM 804 O O . ILE A 1 99 ? -5.469 -1.842 0.735 1.00 96.81 99 ILE A O 1
ATOM 808 N N . ASN A 1 100 ? -4.875 -3.361 2.270 1.00 95.25 100 ASN A N 1
ATOM 809 C CA . ASN A 1 100 ? -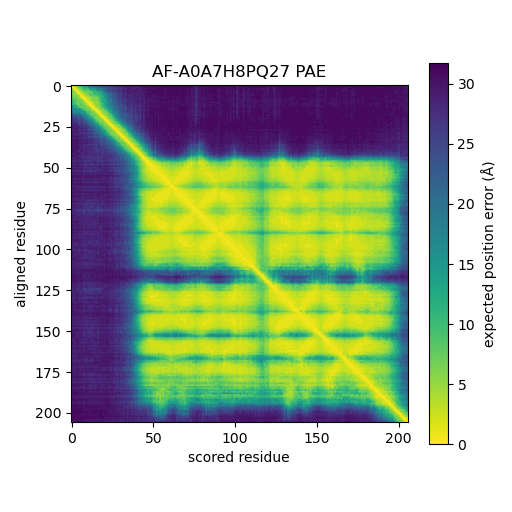5.987 -3.157 3.191 1.00 95.25 100 ASN 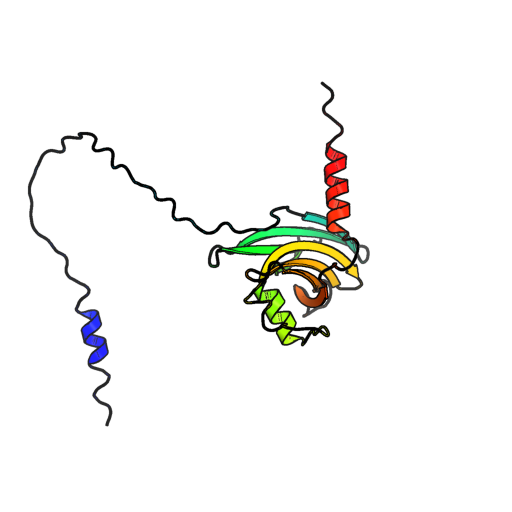A CA 1
ATOM 810 C C . ASN A 1 100 ? -5.487 -3.274 4.634 1.00 95.25 100 ASN A C 1
ATOM 812 O O . ASN A 1 100 ? -4.361 -3.728 4.879 1.00 95.25 100 ASN A O 1
ATOM 816 N N . ILE A 1 101 ? -6.325 -2.882 5.594 1.00 92.88 101 ILE A N 1
ATOM 817 C CA . ILE A 1 101 ? -5.931 -2.878 7.006 1.00 92.88 101 ILE A CA 1
ATOM 818 C C . ILE A 1 101 ? -5.498 -4.269 7.497 1.00 92.88 101 ILE A C 1
ATOM 820 O O . ILE A 1 101 ? -4.500 -4.387 8.208 1.00 92.88 101 ILE A O 1
ATOM 824 N N . ASP A 1 102 ? -6.153 -5.334 7.025 1.00 90.44 102 ASP A N 1
ATOM 825 C CA . ASP A 1 102 ? -5.815 -6.713 7.390 1.00 90.44 102 ASP A CA 1
ATOM 826 C C . ASP A 1 102 ? -4.399 -7.092 6.928 1.00 90.44 102 ASP A C 1
ATOM 828 O O . ASP A 1 102 ? -3.644 -7.738 7.659 1.00 90.44 102 ASP A O 1
ATOM 832 N N . SER A 1 103 ? -4.022 -6.706 5.705 1.00 90.25 103 SER A N 1
ATOM 833 C CA . SER A 1 103 ? -2.699 -6.987 5.136 1.00 90.25 103 SER A CA 1
ATOM 834 C C . SER A 1 103 ? -1.576 -6.256 5.881 1.00 90.25 103 SER A C 1
ATOM 836 O O . SER A 1 103 ? -0.526 -6.852 6.149 1.00 90.25 103 SER A O 1
ATOM 838 N N . LEU A 1 104 ? -1.817 -5.006 6.289 1.00 90.62 104 LEU A N 1
ATOM 839 C CA . LEU A 1 104 ? -0.891 -4.218 7.104 1.00 90.62 104 LEU A CA 1
ATOM 840 C C . LEU A 1 104 ? -0.766 -4.829 8.504 1.00 90.62 104 LEU A C 1
ATOM 842 O O . LEU A 1 104 ? 0.343 -5.129 8.949 1.00 90.62 104 LEU A O 1
ATOM 846 N N . GLY A 1 105 ? -1.895 -5.123 9.156 1.00 87.44 105 GLY A N 1
ATOM 847 C CA . GLY A 1 105 ? -1.937 -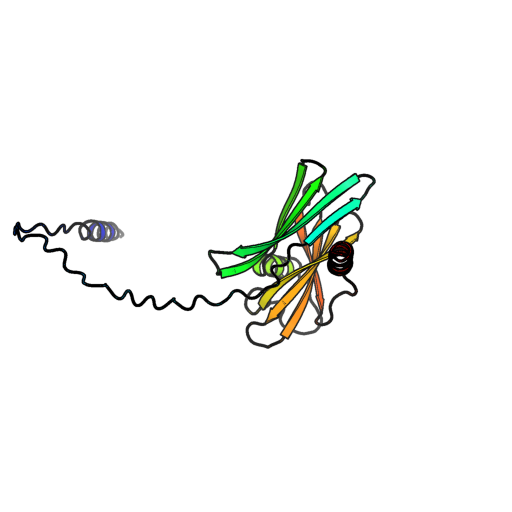5.728 10.487 1.00 87.44 105 GLY A CA 1
ATOM 848 C C . GLY A 1 105 ? -1.229 -7.084 10.559 1.00 87.44 105 GLY A C 1
ATOM 849 O O . GLY A 1 105 ? -0.417 -7.313 11.455 1.00 87.44 105 GLY A O 1
ATOM 850 N N . LYS A 1 106 ? -1.443 -7.970 9.575 1.00 83.62 106 LYS A N 1
ATOM 851 C CA . LYS A 1 106 ? -0.724 -9.257 9.481 1.00 83.62 106 LYS A CA 1
ATOM 852 C C . LYS A 1 106 ? 0.789 -9.072 9.385 1.00 83.62 106 LYS A C 1
ATOM 854 O O . LYS A 1 106 ? 1.538 -9.833 9.995 1.00 83.62 106 LYS A O 1
ATOM 859 N N . THR A 1 107 ? 1.238 -8.078 8.622 1.00 82.19 107 THR A N 1
ATOM 860 C CA . THR A 1 107 ? 2.666 -7.799 8.429 1.00 82.19 107 THR A CA 1
ATOM 861 C C . THR A 1 107 ? 3.300 -7.277 9.719 1.00 82.19 107 THR A C 1
ATOM 863 O O . THR A 1 107 ? 4.367 -7.753 10.103 1.00 82.19 107 THR A O 1
ATOM 866 N N . ILE A 1 108 ? 2.604 -6.390 10.436 1.00 81.75 108 ILE A N 1
ATOM 867 C CA . ILE A 1 108 ? 3.023 -5.873 11.749 1.00 81.75 108 ILE A CA 1
ATOM 868 C C . ILE A 1 108 ? 3.202 -7.009 12.756 1.00 81.75 108 ILE A C 1
ATOM 870 O O . ILE A 1 108 ? 4.262 -7.130 13.371 1.00 81.75 108 ILE A O 1
ATOM 874 N N . LEU A 1 109 ? 2.202 -7.888 12.870 1.00 77.62 109 LEU A N 1
ATOM 875 C CA . LEU A 1 109 ? 2.249 -9.033 13.782 1.00 77.62 109 LEU A CA 1
ATOM 876 C C . LEU A 1 109 ? 3.382 -10.003 13.431 1.00 77.62 109 LEU A C 1
ATOM 878 O O . LEU A 1 109 ? 4.122 -10.436 14.313 1.00 77.62 109 LEU A O 1
ATOM 882 N N . LYS A 1 110 ? 3.542 -10.329 12.142 1.00 75.50 110 LYS A N 1
ATOM 883 C CA . LYS A 1 110 ? 4.579 -11.257 11.670 1.00 75.50 110 LYS A CA 1
ATOM 884 C C . LYS A 1 110 ? 5.988 -10.743 11.964 1.00 75.50 110 LYS A C 1
ATOM 886 O O . LYS A 1 110 ? 6.850 -11.531 12.347 1.00 75.50 110 LYS A O 1
ATOM 891 N N . HIS A 1 111 ? 6.222 -9.448 11.765 1.00 72.00 111 HIS A N 1
ATOM 892 C CA . HIS A 1 111 ? 7.552 -8.847 11.855 1.00 72.00 111 HIS A CA 1
ATOM 893 C C . HIS A 1 111 ? 7.842 -8.163 13.193 1.00 72.00 111 HIS A C 1
ATOM 895 O O . HIS A 1 111 ? 8.934 -7.628 13.352 1.00 72.00 111 HIS A O 1
ATOM 901 N N . LYS A 1 112 ? 6.922 -8.241 14.168 1.00 66.25 112 LYS A N 1
ATOM 902 C CA . LYS A 1 112 ? 7.121 -7.719 15.530 1.00 66.25 112 LYS A CA 1
ATOM 903 C C . LYS A 1 112 ? 7.573 -6.252 15.536 1.00 66.25 112 LYS A C 1
ATOM 905 O O . LYS A 1 112 ? 8.499 -5.876 16.245 1.00 66.25 112 LYS A O 1
ATOM 910 N N . ILE A 1 113 ? 6.941 -5.438 14.696 1.00 68.38 113 ILE A N 1
ATOM 911 C CA . ILE A 1 113 ? 7.253 -4.011 14.595 1.00 68.38 113 ILE A CA 1
ATOM 912 C C . ILE A 1 113 ? 6.569 -3.331 15.779 1.00 68.38 113 ILE A C 1
ATOM 914 O O . ILE A 1 113 ? 5.339 -3.296 15.841 1.00 68.38 113 ILE A O 1
ATOM 918 N N . PHE A 1 114 ? 7.369 -2.871 16.737 1.00 62.84 114 PHE A N 1
ATOM 919 C CA . PHE A 1 114 ? 6.908 -2.308 18.002 1.00 62.84 114 PHE A CA 1
ATOM 920 C C . PHE A 1 114 ? 7.313 -0.834 18.120 1.00 62.84 114 PHE A C 1
ATOM 922 O O . PHE A 1 114 ? 8.390 -0.452 17.667 1.00 62.84 114 PHE A O 1
ATOM 929 N N . GLU A 1 115 ? 6.465 -0.027 18.752 1.00 58.00 115 GLU A N 1
ATOM 930 C CA . GLU A 1 115 ? 6.787 1.328 19.223 1.00 58.00 115 GLU A CA 1
ATOM 931 C C . GLU A 1 115 ? 6.530 1.358 20.730 1.00 58.00 115 GLU A C 1
ATOM 933 O O . GLU A 1 115 ? 5.640 0.662 21.225 1.00 58.00 115 GLU A O 1
ATOM 938 N N . ASP A 1 116 ? 7.290 2.174 21.456 1.00 50.22 116 ASP A N 1
ATOM 939 C CA . ASP A 1 116 ? 7.371 2.179 22.922 1.00 50.22 116 ASP A CA 1
ATOM 940 C C . ASP A 1 116 ? 6.092 2.625 23.666 1.00 50.22 116 ASP A C 1
ATOM 942 O O . ASP A 1 116 ? 6.114 2.833 24.878 1.00 50.22 116 ASP A O 1
ATOM 946 N N . SER A 1 117 ? 4.933 2.717 23.005 1.00 48.72 117 SER A N 1
ATOM 947 C CA . SER A 1 117 ? 3.660 2.881 23.710 1.00 48.72 117 SER A CA 1
ATOM 948 C C . SER A 1 117 ? 2.462 2.248 22.982 1.00 48.72 117 SER A C 1
ATOM 950 O O . SER A 1 117 ? 1.873 2.816 22.074 1.00 48.72 117 SER A O 1
ATOM 952 N N . THR A 1 118 ? 2.019 1.108 23.524 1.00 50.06 118 THR A N 1
ATOM 953 C CA . THR A 1 118 ? 0.634 0.583 23.529 1.00 50.06 118 THR A CA 1
ATOM 954 C C . THR A 1 118 ? -0.036 0.156 22.199 1.00 50.06 118 THR A C 1
ATOM 956 O O . THR A 1 118 ? -0.289 0.946 21.302 1.00 50.06 118 THR A O 1
ATOM 959 N N . GLU A 1 119 ? -0.493 -1.110 22.181 1.00 52.38 119 GLU A N 1
ATOM 960 C CA . GLU A 1 119 ? -1.627 -1.648 21.389 1.00 52.38 119 GLU A CA 1
ATOM 961 C C . GLU A 1 119 ? -1.444 -2.082 19.911 1.00 52.38 119 GLU A C 1
ATOM 963 O O . GLU A 1 119 ? -2.383 -2.035 19.117 1.00 52.38 119 GLU A O 1
ATOM 968 N N . HIS A 1 120 ? -0.310 -2.681 19.535 1.00 54.97 120 HIS A N 1
ATOM 969 C CA . HIS A 1 120 ? -0.140 -3.265 18.182 1.00 54.97 120 HIS A CA 1
ATOM 970 C C . HIS A 1 120 ? -1.132 -4.389 17.831 1.00 54.97 120 HIS A C 1
ATOM 972 O O . HIS A 1 120 ? -1.422 -4.618 16.658 1.00 54.97 120 HIS A O 1
ATOM 978 N N . PHE A 1 121 ? -1.691 -5.072 18.837 1.00 56.78 121 PHE A N 1
ATOM 979 C CA . PHE A 1 121 ? -2.674 -6.149 18.652 1.00 56.78 121 PHE A CA 1
ATOM 980 C C . PHE A 1 121 ? -4.026 -5.678 18.099 1.00 56.78 121 PHE A C 1
ATOM 982 O O . PHE A 1 121 ? -4.865 -6.514 17.776 1.00 56.78 121 PHE A O 1
ATOM 989 N N . LYS A 1 122 ? -4.237 -4.363 17.979 1.00 70.56 122 LYS A N 1
ATOM 990 C CA . LYS A 1 122 ? -5.543 -3.773 17.682 1.00 70.56 122 LYS A CA 1
ATOM 991 C C . LYS A 1 122 ? -5.621 -3.060 16.336 1.00 70.56 122 LYS A C 1
ATOM 993 O O . LYS A 1 122 ? -6.706 -2.666 15.939 1.00 70.56 122 LYS A O 1
ATOM 998 N N . ILE A 1 123 ? -4.523 -2.942 15.583 1.00 78.50 123 ILE A N 1
ATOM 999 C CA . ILE A 1 123 ? -4.536 -2.240 14.284 1.00 78.50 123 ILE A CA 1
ATOM 1000 C C . ILE A 1 123 ? -5.467 -2.929 13.277 1.00 78.50 123 ILE A C 1
ATOM 1002 O O . ILE A 1 123 ? -6.248 -2.265 12.613 1.00 78.50 123 ILE A O 1
ATOM 1006 N N . ALA A 1 124 ? -5.439 -4.260 13.179 1.00 78.94 124 ALA A N 1
ATOM 1007 C CA . ALA A 1 124 ? -6.308 -4.972 12.237 1.00 78.94 124 ALA A CA 1
ATOM 1008 C C . ALA A 1 124 ? -7.802 -4.933 12.623 1.00 78.94 124 ALA A C 1
ATOM 1010 O O . ALA A 1 124 ? -8.654 -5.199 11.781 1.00 78.94 124 ALA A O 1
ATOM 1011 N N . THR A 1 125 ? -8.122 -4.657 13.892 1.00 82.38 125 THR A N 1
ATOM 1012 C CA . THR A 1 125 ? -9.472 -4.841 14.452 1.00 82.38 125 THR A CA 1
ATOM 1013 C C . THR A 1 125 ? -10.145 -3.556 14.919 1.00 82.38 125 THR A C 1
ATOM 1015 O O . THR A 1 125 ? -11.364 -3.520 14.966 1.00 82.38 125 THR A O 1
ATOM 1018 N N . GLU A 1 126 ? -9.385 -2.533 15.310 1.00 87.75 126 GLU A N 1
ATOM 1019 C CA . GLU A 1 126 ? -9.894 -1.261 15.851 1.00 87.75 126 GLU A CA 1
ATOM 1020 C C . GLU A 1 126 ? -9.610 -0.072 14.923 1.00 87.75 126 GLU A C 1
ATOM 1022 O O . GLU A 1 126 ? -9.957 1.061 15.264 1.00 87.75 126 GLU A O 1
ATOM 1027 N N . TYR A 1 127 ? -8.948 -0.303 13.786 1.00 90.50 127 TYR A N 1
ATOM 1028 C CA . TYR A 1 127 ? -8.635 0.731 12.807 1.00 90.50 127 TYR A CA 1
ATOM 1029 C C . TYR A 1 127 ? -9.169 0.368 11.427 1.00 90.50 127 TYR A C 1
ATOM 1031 O O . TYR A 1 127 ? -9.315 -0.799 11.063 1.00 90.50 127 TYR A O 1
ATOM 1039 N N . GLU A 1 128 ? -9.372 1.404 10.629 1.00 92.56 128 GLU A N 1
ATOM 1040 C CA . GLU A 1 128 ? -9.721 1.312 9.221 1.00 92.56 128 GLU A CA 1
ATOM 1041 C C . GLU A 1 128 ? -8.738 2.120 8.374 1.00 92.56 128 GLU A C 1
ATOM 1043 O O . GLU A 1 128 ? -8.248 3.179 8.778 1.00 92.56 128 GLU A O 1
ATOM 1048 N N . LEU A 1 129 ? -8.430 1.592 7.188 1.00 95.38 129 LEU A N 1
ATOM 1049 C CA . LEU A 1 129 ? -7.584 2.268 6.214 1.00 95.38 129 LEU A CA 1
ATOM 1050 C C . LEU A 1 129 ? -8.363 3.423 5.586 1.00 95.38 129 LEU A C 1
ATOM 1052 O O . LEU A 1 129 ? -9.512 3.253 5.194 1.00 95.38 129 LEU A O 1
ATOM 1056 N N . ARG A 1 130 ? -7.730 4.589 5.478 1.00 95.06 130 ARG A N 1
ATOM 1057 C CA . ARG A 1 130 ? -8.333 5.790 4.892 1.00 95.06 130 ARG A CA 1
ATOM 1058 C C . ARG A 1 130 ? -7.666 6.218 3.609 1.00 95.06 130 ARG A C 1
ATOM 1060 O O . ARG A 1 130 ? -8.343 6.717 2.726 1.00 95.06 130 ARG A O 1
ATOM 1067 N N . LYS A 1 131 ? -6.350 6.084 3.523 1.00 95.00 131 LYS A N 1
ATOM 1068 C CA . LYS A 1 131 ? -5.579 6.627 2.411 1.00 95.00 131 LYS A CA 1
ATOM 1069 C C . LYS A 1 131 ? -4.266 5.888 2.289 1.00 95.00 131 LYS A C 1
ATOM 1071 O O . LYS A 1 131 ? -3.720 5.438 3.292 1.00 95.00 131 LYS A O 1
ATOM 1076 N N . VAL A 1 132 ? -3.761 5.793 1.068 1.00 95.69 132 VAL A N 1
ATOM 1077 C CA . VAL A 1 132 ? -2.410 5.320 0.781 1.00 95.69 132 VAL A CA 1
ATOM 1078 C C . VAL A 1 132 ? -1.794 6.265 -0.235 1.00 95.69 132 VAL A C 1
ATOM 1080 O O . VAL A 1 132 ? -2.404 6.542 -1.264 1.00 95.69 132 VAL A O 1
ATOM 1083 N N . VAL A 1 133 ? -0.587 6.745 0.042 1.00 94.56 133 VAL A N 1
ATOM 1084 C CA . VAL A 1 133 ? 0.159 7.629 -0.859 1.00 94.56 133 VAL A CA 1
ATOM 1085 C C . VAL A 1 133 ? 1.584 7.152 -1.044 1.00 94.56 133 VAL A C 1
ATOM 1087 O O . VAL A 1 133 ? 2.188 6.546 -0.158 1.00 94.56 133 VAL A O 1
ATOM 1090 N N . TYR A 1 134 ? 2.138 7.458 -2.212 1.00 94.62 134 TYR A N 1
ATOM 1091 C CA . TYR A 1 134 ? 3.548 7.245 -2.479 1.00 94.62 134 TYR A CA 1
ATOM 1092 C C . TYR A 1 134 ? 4.411 8.193 -1.645 1.00 94.62 134 TYR A C 1
ATOM 1094 O O . TYR A 1 134 ? 4.190 9.407 -1.629 1.00 94.62 134 TYR A O 1
ATOM 1102 N N . HIS A 1 135 ? 5.412 7.637 -0.969 1.00 92.31 135 HIS A N 1
ATOM 1103 C CA . HIS A 1 135 ? 6.347 8.400 -0.154 1.00 92.31 135 HIS A CA 1
ATOM 1104 C C . HIS A 1 135 ? 7.683 8.603 -0.878 1.00 92.31 135 HIS A C 1
ATOM 1106 O O . HIS A 1 135 ? 8.169 9.731 -0.953 1.00 92.31 135 HIS A O 1
ATOM 1112 N N . GLY A 1 136 ? 8.254 7.545 -1.461 1.00 90.94 136 GLY A N 1
ATOM 1113 C CA . GLY A 1 136 ? 9.517 7.627 -2.195 1.00 90.94 136 GLY A CA 1
ATOM 1114 C C . GLY A 1 136 ? 10.090 6.265 -2.583 1.00 90.94 136 GLY A C 1
ATOM 1115 O O . GLY A 1 136 ? 9.510 5.224 -2.292 1.00 90.94 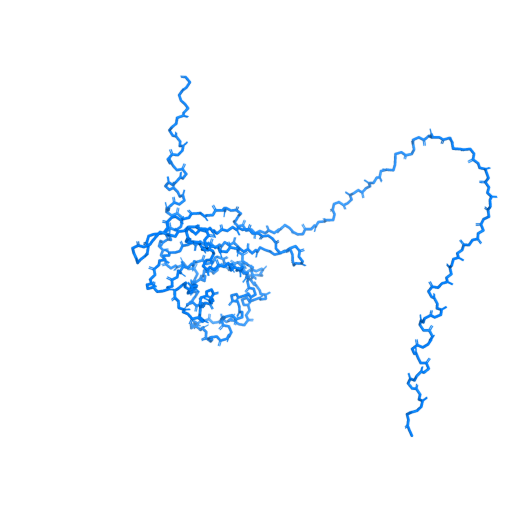136 GLY A O 1
ATOM 1116 N N . VAL A 1 137 ? 11.260 6.262 -3.216 1.00 90.44 137 VAL A N 1
ATOM 1117 C CA . VAL A 1 137 ? 11.991 5.043 -3.589 1.00 90.44 137 VAL A CA 1
ATOM 1118 C C . VAL A 1 137 ? 13.349 5.025 -2.906 1.00 90.44 137 VAL A C 1
ATOM 1120 O O . VAL A 1 137 ? 14.045 6.041 -2.846 1.00 90.44 137 VAL A O 1
ATOM 1123 N N . ARG A 1 138 ? 13.767 3.852 -2.431 1.00 86.81 138 ARG A N 1
ATOM 1124 C CA . ARG A 1 138 ? 15.152 3.624 -2.022 1.00 86.81 138 ARG A CA 1
ATOM 1125 C C . ARG A 1 138 ? 15.550 2.199 -2.350 1.00 86.81 138 ARG A C 1
ATOM 1127 O O . ARG A 1 138 ? 14.912 1.245 -1.919 1.00 86.81 138 ARG A O 1
ATOM 1134 N N . THR A 1 139 ? 16.670 2.049 -3.051 1.00 87.56 139 THR A N 1
ATOM 1135 C CA . THR A 1 139 ? 17.174 0.738 -3.484 1.00 87.56 139 THR A CA 1
ATOM 1136 C C . THR A 1 139 ? 16.096 -0.057 -4.244 1.00 87.56 139 THR A C 1
ATOM 1138 O O . THR A 1 139 ? 15.508 0.467 -5.190 1.00 87.56 139 THR A O 1
ATOM 1141 N N . ASN A 1 140 ? 15.796 -1.281 -3.806 1.00 90.38 140 ASN A N 1
ATOM 1142 C CA . ASN A 1 140 ? 14.832 -2.186 -4.432 1.00 90.38 140 ASN A CA 1
ATOM 1143 C C . ASN A 1 140 ? 13.412 -2.050 -3.865 1.00 90.38 140 ASN A C 1
ATOM 1145 O O . ASN A 1 140 ? 12.573 -2.910 -4.146 1.00 90.38 140 ASN A O 1
ATOM 1149 N N . ASP A 1 141 ? 13.151 -1.009 -3.074 1.00 93.19 141 ASP A N 1
ATOM 1150 C CA . ASP A 1 141 ? 11.913 -0.830 -2.329 1.00 93.19 141 ASP A CA 1
ATOM 1151 C C . ASP A 1 141 ? 11.227 0.494 -2.687 1.00 93.19 141 ASP A C 1
ATOM 1153 O O . ASP A 1 141 ? 11.853 1.559 -2.749 1.00 93.19 141 ASP A O 1
ATOM 1157 N N . LEU A 1 142 ? 9.916 0.411 -2.904 1.00 95.00 142 LEU A N 1
ATOM 1158 C CA . LEU A 1 142 ? 9.018 1.558 -2.993 1.00 95.00 142 LEU A CA 1
ATOM 1159 C C . LEU A 1 142 ? 8.361 1.765 -1.634 1.00 95.00 142 LEU A C 1
ATOM 1161 O O . LEU A 1 142 ? 7.788 0.825 -1.088 1.00 95.00 142 LEU A O 1
ATOM 1165 N N . TYR A 1 143 ? 8.435 2.981 -1.111 1.00 95.19 143 TYR A N 1
ATOM 1166 C CA . TYR A 1 143 ? 7.898 3.378 0.182 1.00 95.19 143 TYR A CA 1
ATOM 1167 C C . TYR A 1 143 ? 6.582 4.119 0.014 1.00 95.19 143 TYR A C 1
ATOM 1169 O O . TYR A 1 143 ? 6.425 4.973 -0.863 1.00 95.19 143 TYR A O 1
ATOM 1177 N N . PHE A 1 144 ? 5.661 3.828 0.919 1.00 96.25 144 PHE A N 1
ATOM 1178 C CA . PHE A 1 144 ? 4.313 4.360 0.947 1.00 96.25 144 PHE A CA 1
ATOM 1179 C C . PHE A 1 144 ? 3.931 4.719 2.377 1.00 96.25 144 PHE A C 1
ATOM 1181 O O . PHE A 1 144 ? 4.387 4.092 3.335 1.00 96.25 144 PHE A O 1
ATOM 1188 N N . GLU A 1 145 ? 3.053 5.702 2.507 1.00 95.50 145 GLU A N 1
ATOM 1189 C CA . GLU A 1 145 ? 2.422 6.057 3.771 1.00 95.50 145 GLU A CA 1
ATOM 1190 C C . GLU A 1 145 ? 0.933 5.708 3.689 1.00 95.50 145 GLU A C 1
ATOM 1192 O O . GLU A 1 145 ? 0.261 6.059 2.718 1.00 95.50 145 GLU A O 1
ATOM 1197 N N . ALA A 1 146 ? 0.429 4.987 4.689 1.00 95.50 146 ALA A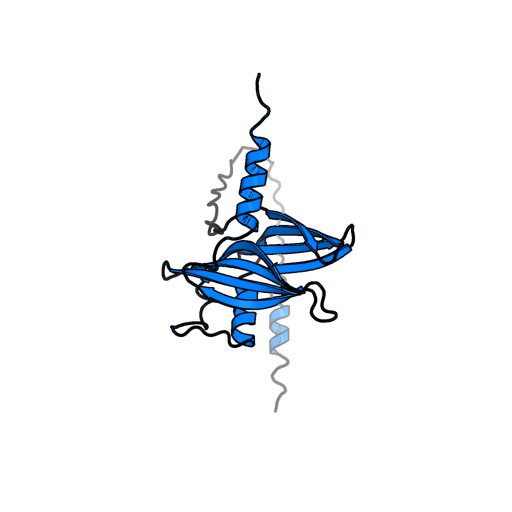 N 1
ATOM 1198 C CA . ALA A 1 146 ? -0.991 4.714 4.861 1.00 95.50 146 ALA A CA 1
ATOM 1199 C C . ALA A 1 146 ? -1.549 5.506 6.041 1.00 95.50 146 ALA A C 1
ATOM 1201 O O . ALA A 1 146 ? -1.022 5.397 7.148 1.00 95.50 146 ALA A O 1
ATOM 1202 N N . ASP A 1 147 ? -2.660 6.206 5.833 1.00 94.44 147 ASP A N 1
ATOM 1203 C CA . ASP A 1 147 ? -3.420 6.819 6.919 1.00 94.44 147 ASP A CA 1
ATOM 1204 C C . ASP A 1 147 ? -4.468 5.828 7.403 1.00 94.44 147 ASP A C 1
ATOM 1206 O O . ASP A 1 147 ? -5.265 5.307 6.615 1.00 94.44 147 ASP A O 1
ATOM 1210 N N . ILE A 1 148 ? -4.486 5.592 8.709 1.00 93.12 148 ILE A N 1
ATOM 1211 C CA . ILE A 1 148 ? -5.478 4.756 9.371 1.00 93.12 148 ILE A CA 1
ATOM 1212 C C . ILE A 1 148 ? -6.153 5.551 10.488 1.00 93.12 148 ILE A C 1
ATOM 1214 O O . ILE A 1 148 ? -5.520 6.349 11.184 1.00 93.12 148 ILE A O 1
ATOM 1218 N N . ALA A 1 149 ? -7.448 5.328 10.670 1.00 91.38 149 ALA A N 1
ATOM 1219 C CA . ALA A 1 149 ? -8.240 5.979 11.707 1.00 91.38 149 ALA A CA 1
ATOM 1220 C C . ALA A 1 149 ? -8.809 4.926 12.652 1.00 91.38 149 ALA A C 1
ATOM 1222 O O . ALA A 1 149 ? -9.269 3.880 12.200 1.00 91.38 149 ALA A O 1
ATOM 1223 N N . SER A 1 150 ? -8.772 5.194 13.955 1.00 88.56 150 SER A N 1
ATOM 1224 C CA . SER A 1 150 ? -9.419 4.332 14.938 1.00 88.56 150 SER A CA 1
ATOM 1225 C C . SER A 1 150 ? -10.934 4.458 14.819 1.00 88.56 150 SER A C 1
ATOM 1227 O O . SER A 1 150 ? -11.472 5.565 14.858 1.00 88.56 150 SER A O 1
ATOM 1229 N N . GLU A 1 151 ? -11.613 3.318 14.757 1.00 83.25 151 GLU A N 1
ATOM 1230 C CA . GLU A 1 151 ? -13.075 3.236 14.739 1.00 83.25 151 GLU A CA 1
ATOM 1231 C C . GLU A 1 151 ? -13.682 3.676 16.087 1.00 83.25 151 GLU A C 1
ATOM 1233 O O . GLU A 1 151 ? -14.829 4.111 16.144 1.00 83.25 151 GLU A O 1
A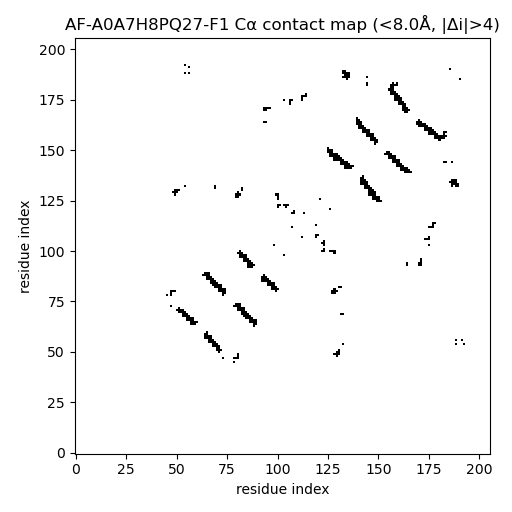TOM 1238 N N . THR A 1 152 ? -12.908 3.607 17.180 1.00 81.00 152 THR A N 1
ATOM 1239 C CA . THR A 1 152 ? -13.413 3.788 18.554 1.00 81.00 152 THR A CA 1
ATOM 1240 C C . THR A 1 152 ? -12.789 4.954 19.322 1.00 81.00 152 THR A C 1
ATOM 1242 O O . THR A 1 152 ? -13.421 5.475 20.238 1.00 81.00 152 THR A O 1
ATOM 1245 N N . ARG A 1 153 ? -11.564 5.390 18.989 1.00 70.50 153 ARG A N 1
ATOM 1246 C CA . ARG A 1 153 ? -10.765 6.286 19.860 1.00 70.50 153 ARG A CA 1
ATOM 1247 C C . ARG A 1 153 ? -10.442 7.660 19.287 1.00 70.50 153 ARG A C 1
ATOM 1249 O O . ARG A 1 153 ? -9.629 8.366 19.871 1.00 70.50 153 ARG A O 1
ATOM 1256 N N . GLN A 1 154 ? -11.023 8.027 18.142 1.00 75.75 154 GLN A N 1
ATOM 1257 C CA . GLN A 1 154 ? -10.708 9.277 17.420 1.00 75.75 154 GLN A CA 1
ATOM 1258 C C . GLN A 1 154 ? -9.193 9.513 17.227 1.00 75.75 154 GLN A C 1
ATOM 1260 O O . GLN A 1 154 ? -8.728 10.646 17.131 1.00 75.75 154 GLN A O 1
ATOM 1265 N N . LYS A 1 155 ? -8.408 8.431 17.183 1.00 81.44 155 LYS A N 1
ATOM 1266 C CA . LYS A 1 155 ? -6.956 8.473 17.030 1.00 81.44 155 LYS A CA 1
ATOM 1267 C C . LYS A 1 155 ? -6.594 8.109 15.599 1.00 81.44 155 LYS A C 1
ATOM 1269 O O . LYS A 1 155 ? -6.968 7.035 15.133 1.00 81.44 155 LYS A O 1
ATOM 1274 N N . ASN A 1 156 ? -5.827 8.970 14.940 1.00 87.75 156 ASN A N 1
ATOM 1275 C CA . ASN A 1 156 ? -5.282 8.702 13.615 1.00 87.75 156 ASN A CA 1
ATOM 1276 C C . ASN A 1 156 ? -3.820 8.281 13.736 1.00 87.75 156 ASN A C 1
ATOM 1278 O O . ASN A 1 156 ? -3.082 8.797 14.576 1.00 87.75 156 ASN A O 1
ATOM 1282 N N . LEU A 1 157 ? -3.416 7.334 12.901 1.00 89.06 157 LEU A N 1
ATOM 1283 C CA . LEU A 1 157 ? -2.038 6.884 12.788 1.00 89.06 157 LEU A CA 1
ATOM 1284 C C . LEU A 1 157 ? -1.646 6.857 11.319 1.00 89.06 157 LEU A C 1
ATOM 1286 O O . LEU A 1 157 ? -2.467 6.603 10.439 1.00 89.06 157 LEU A O 1
ATOM 1290 N N . LYS A 1 158 ? -0.364 7.074 11.076 1.00 91.56 158 LYS A N 1
ATOM 1291 C CA . LYS A 1 158 ? 0.270 6.892 9.781 1.00 91.56 158 LYS A CA 1
ATOM 1292 C C . LYS A 1 158 ? 1.172 5.674 9.866 1.00 91.56 158 LYS A C 1
ATOM 1294 O O . LYS A 1 158 ? 1.908 5.524 10.839 1.00 91.56 158 LYS A O 1
ATOM 1299 N N . ILE A 1 159 ? 1.108 4.800 8.871 1.00 91.94 159 ILE A N 1
ATOM 1300 C CA . ILE A 1 159 ? 1.947 3.606 8.754 1.00 91.94 159 ILE A CA 1
ATOM 1301 C C . ILE A 1 159 ? 2.885 3.806 7.570 1.00 91.94 159 ILE A C 1
ATOM 1303 O O . ILE A 1 159 ? 2.422 3.945 6.439 1.00 91.94 159 ILE A O 1
ATOM 1307 N N . LEU A 1 160 ? 4.193 3.755 7.818 1.00 93.00 160 LEU A N 1
ATOM 1308 C CA . LEU A 1 160 ? 5.186 3.657 6.754 1.00 93.00 160 LEU A CA 1
ATOM 1309 C C . LEU A 1 160 ? 5.353 2.188 6.387 1.00 93.00 160 LEU A C 1
ATOM 1311 O O . LEU A 1 160 ? 5.616 1.351 7.255 1.00 93.00 160 LEU A O 1
ATOM 1315 N N . PHE A 1 161 ? 5.228 1.872 5.108 1.00 94.38 161 PHE A N 1
ATOM 1316 C CA . PHE A 1 161 ? 5.454 0.528 4.598 1.00 94.38 161 PHE A CA 1
ATOM 1317 C C . PHE A 1 161 ? 6.176 0.569 3.256 1.00 94.38 161 PHE A C 1
ATOM 1319 O O . PHE A 1 161 ? 6.205 1.593 2.574 1.00 94.38 161 PHE A O 1
ATOM 1326 N N . GLN A 1 162 ? 6.743 -0.566 2.866 1.00 94.75 162 GLN A N 1
ATOM 1327 C CA . GLN A 1 162 ? 7.450 -0.733 1.613 1.00 94.75 162 GLN A CA 1
ATOM 1328 C C . GLN A 1 162 ? 6.978 -1.960 0.833 1.00 94.75 162 GLN A C 1
ATOM 1330 O O . GLN A 1 162 ? 6.538 -2.963 1.407 1.00 94.75 162 GLN A O 1
ATOM 1335 N N . ILE A 1 163 ? 7.105 -1.876 -0.490 1.00 95.31 163 ILE A N 1
ATOM 1336 C CA . ILE A 1 163 ? 6.916 -2.985 -1.423 1.00 95.31 163 ILE A CA 1
ATOM 1337 C C . ILE A 1 163 ? 8.198 -3.164 -2.236 1.00 95.31 163 ILE A C 1
ATOM 1339 O O . ILE A 1 163 ? 8.628 -2.247 -2.939 1.00 95.31 163 ILE A O 1
ATOM 1343 N N . SER A 1 164 ? 8.794 -4.355 -2.167 1.00 93.81 164 SER A N 1
ATOM 1344 C CA . SER A 1 164 ? 9.986 -4.679 -2.956 1.00 93.81 164 SER A CA 1
ATOM 1345 C C . SER A 1 164 ? 9.626 -4.910 -4.426 1.00 93.81 164 SER A C 1
ATOM 1347 O O . SER A 1 164 ? 8.676 -5.638 -4.716 1.00 93.81 164 SER A O 1
ATOM 1349 N N . TYR A 1 165 ? 10.387 -4.344 -5.368 1.00 89.75 165 TYR A N 1
ATOM 1350 C CA . TYR A 1 165 ? 10.059 -4.402 -6.804 1.00 89.75 165 TYR A CA 1
ATOM 1351 C C . TYR A 1 165 ? 11.116 -5.083 -7.689 1.00 89.75 165 TYR A C 1
ATOM 1353 O O . TYR A 1 165 ? 10.766 -5.595 -8.748 1.00 89.75 165 TYR A O 1
ATOM 1361 N N . LEU A 1 166 ? 12.377 -5.176 -7.249 1.00 84.00 166 LEU A N 1
ATOM 1362 C CA . LEU A 1 166 ? 13.479 -5.753 -8.047 1.00 84.00 166 LEU A CA 1
ATOM 1363 C C . LEU A 1 166 ? 14.141 -7.004 -7.447 1.00 84.00 166 LEU A C 1
ATOM 1365 O O . LEU A 1 166 ? 15.107 -7.525 -8.004 1.00 84.00 166 LEU A O 1
ATOM 1369 N N . ASN A 1 167 ? 13.636 -7.525 -6.329 1.00 81.94 167 ASN A N 1
ATOM 1370 C CA . ASN A 1 167 ? 14.240 -8.679 -5.666 1.00 81.94 167 ASN A CA 1
ATOM 1371 C C . ASN A 1 167 ? 13.544 -9.993 -6.065 1.00 81.94 167 ASN A C 1
ATOM 1373 O O . ASN A 1 167 ? 12.406 -10.247 -5.669 1.00 81.94 167 ASN A O 1
ATOM 1377 N N . LYS A 1 168 ? 14.232 -10.847 -6.841 1.00 76.94 168 LYS A N 1
ATOM 1378 C CA . LYS A 1 168 ? 13.701 -12.142 -7.303 1.00 76.94 168 LYS A CA 1
ATOM 1379 C C . LYS A 1 168 ? 13.246 -12.997 -6.112 1.00 76.94 168 LYS A C 1
ATOM 1381 O O . LYS A 1 168 ? 14.042 -13.337 -5.247 1.00 76.94 168 LYS A O 1
ATOM 1386 N N . GLY A 1 169 ? 11.961 -13.357 -6.087 1.00 82.00 169 GLY A N 1
ATOM 1387 C CA . GLY A 1 169 ? 11.336 -14.122 -4.996 1.00 82.00 169 GLY A CA 1
ATOM 1388 C C . GLY A 1 169 ? 10.761 -13.269 -3.856 1.00 82.00 169 GLY A C 1
ATOM 1389 O O . GLY A 1 169 ? 9.980 -13.776 -3.046 1.00 82.00 169 GLY A O 1
ATOM 1390 N N . GLU A 1 170 ? 11.076 -11.972 -3.817 1.00 86.62 170 GLU A N 1
ATOM 1391 C CA . GLU A 1 170 ? 10.487 -11.003 -2.886 1.00 86.62 170 GLU A CA 1
ATOM 1392 C C . GLU A 1 170 ? 9.662 -9.903 -3.585 1.00 86.62 170 GLU A C 1
ATOM 1394 O O . GLU A 1 170 ? 9.006 -9.118 -2.907 1.00 86.62 170 GLU A O 1
ATOM 1399 N N . THR A 1 171 ? 9.640 -9.845 -4.921 1.00 90.25 171 THR A N 1
ATOM 1400 C CA . THR A 1 171 ? 8.833 -8.877 -5.681 1.00 90.25 171 THR A CA 1
ATOM 1401 C C . THR A 1 171 ? 7.365 -8.882 -5.232 1.00 90.25 171 THR A C 1
ATOM 1403 O O . THR A 1 171 ? 6.727 -9.931 -5.135 1.00 90.25 171 THR A O 1
ATOM 1406 N N . GLY A 1 172 ? 6.821 -7.699 -4.939 1.00 90.38 172 GLY A N 1
ATOM 1407 C CA . GLY A 1 172 ? 5.452 -7.502 -4.455 1.00 90.38 172 GLY A CA 1
ATOM 1408 C C . GLY A 1 172 ? 5.239 -7.849 -2.973 1.00 90.38 172 GLY A C 1
ATOM 1409 O O . GLY A 1 172 ? 4.095 -7.823 -2.487 1.00 90.38 172 GLY A O 1
ATOM 1410 N N . LYS A 1 173 ? 6.294 -8.202 -2.227 1.00 91.19 173 LYS A N 1
ATOM 1411 C CA . LYS A 1 173 ? 6.182 -8.417 -0.782 1.00 91.19 173 LYS A CA 1
ATOM 1412 C C . LYS A 1 173 ? 6.086 -7.093 -0.048 1.00 91.19 173 LYS A C 1
ATOM 1414 O O . LYS A 1 173 ? 6.817 -6.151 -0.322 1.00 91.19 173 LYS A O 1
ATOM 1419 N N . LEU A 1 174 ? 5.137 -7.077 0.880 1.00 92.06 174 LEU A N 1
ATOM 1420 C CA . LEU A 1 174 ? 4.810 -5.958 1.743 1.00 92.06 174 LEU A CA 1
ATOM 1421 C C . LEU A 1 174 ? 5.594 -6.103 3.043 1.00 92.06 174 LEU A C 1
ATOM 1423 O O . LEU A 1 174 ? 5.531 -7.160 3.676 1.00 92.06 174 LEU A O 1
ATOM 1427 N N . PHE A 1 175 ? 6.259 -5.034 3.456 1.00 90.56 175 PHE A N 1
ATOM 1428 C CA . PHE A 1 175 ? 6.883 -4.917 4.767 1.00 90.56 175 PHE A CA 1
ATOM 1429 C C . PHE A 1 175 ? 6.441 -3.607 5.398 1.00 90.56 175 PHE A C 1
ATOM 1431 O O . PHE A 1 175 ? 6.467 -2.573 4.745 1.00 90.56 175 PHE A O 1
ATOM 1438 N N . VAL A 1 176 ? 6.020 -3.641 6.656 1.00 89.75 176 VAL A N 1
ATOM 1439 C CA . VAL A 1 176 ? 5.753 -2.415 7.412 1.00 89.75 176 VAL A CA 1
ATOM 1440 C C . VAL A 1 176 ? 7.068 -1.975 8.055 1.00 89.75 176 VAL A C 1
ATOM 1442 O O . VAL A 1 176 ? 7.854 -2.810 8.492 1.00 89.75 176 VAL A O 1
ATOM 1445 N N . ASN A 1 177 ? 7.345 -0.679 8.068 1.00 86.56 177 ASN A N 1
ATOM 1446 C CA . ASN A 1 177 ? 8.578 -0.115 8.614 1.00 86.56 177 ASN A CA 1
ATOM 1447 C C . ASN A 1 177 ? 8.344 0.512 9.993 1.00 86.56 177 ASN A C 1
ATOM 1449 O O . ASN A 1 177 ? 9.240 0.485 10.830 1.00 86.56 177 ASN A O 1
ATOM 1453 N N . GLY A 1 178 ? 7.151 1.056 10.237 1.00 84.75 178 GLY A N 1
ATOM 1454 C CA . GLY A 1 178 ? 6.794 1.680 11.508 1.00 84.75 178 GLY A CA 1
ATOM 1455 C C . GLY A 1 178 ? 5.476 2.439 11.430 1.00 84.75 178 GLY A C 1
ATOM 1456 O O . GLY A 1 178 ? 4.804 2.442 10.396 1.00 84.75 178 GLY A O 1
ATOM 1457 N N . PHE A 1 179 ? 5.114 3.092 12.529 1.00 85.06 179 PHE A N 1
ATOM 1458 C CA . PHE A 1 179 ? 3.916 3.919 12.644 1.00 85.06 179 PHE A CA 1
ATOM 1459 C C . PHE A 1 179 ? 4.218 5.190 13.442 1.00 85.06 179 PHE A C 1
ATOM 1461 O O . PHE A 1 179 ? 5.195 5.244 14.180 1.00 85.06 179 PHE A O 1
ATOM 1468 N N . ASN A 1 180 ? 3.440 6.240 13.194 1.00 83.56 180 ASN A N 1
ATOM 1469 C CA . ASN A 1 180 ? 3.592 7.548 13.824 1.00 83.56 180 ASN A CA 1
ATOM 1470 C C . ASN A 1 180 ? 2.262 8.310 13.725 1.00 83.56 180 ASN A C 1
ATOM 1472 O O . ASN A 1 180 ? 1.586 8.244 12.703 1.00 83.56 180 ASN A O 1
ATOM 1476 N N . GLU A 1 181 ? 1.885 9.077 14.742 1.00 83.81 181 GLU A N 1
ATOM 1477 C CA . GLU A 1 181 ? 0.719 9.977 14.678 1.00 83.81 181 GLU A CA 1
ATOM 1478 C C . GLU A 1 181 ? 0.934 11.156 13.715 1.00 83.81 181 GLU A C 1
ATOM 1480 O O . GLU A 1 181 ? 0.002 11.616 13.058 1.00 83.81 181 GLU A O 1
ATOM 1485 N N . LYS A 1 182 ? 2.172 11.651 13.622 1.00 83.69 182 LYS A N 1
ATOM 1486 C CA . LYS A 1 182 ? 2.553 12.854 12.864 1.00 83.69 182 LYS A CA 1
ATOM 1487 C C . LYS A 1 182 ? 2.972 12.563 11.421 1.00 83.69 182 LYS A C 1
ATOM 1489 O O . LYS A 1 182 ? 3.021 13.488 10.617 1.00 83.69 182 LYS A O 1
ATOM 1494 N N . GLY A 1 183 ? 3.266 11.304 11.097 1.00 85.00 183 GLY A N 1
ATOM 1495 C CA . GLY A 1 183 ? 3.746 10.884 9.776 1.00 85.00 183 GLY A CA 1
ATOM 1496 C C . GLY A 1 183 ? 5.259 10.908 9.613 1.00 85.00 183 GLY A C 1
ATOM 1497 O O . GLY A 1 183 ? 6.003 11.105 10.576 1.00 85.00 183 GLY A O 1
ATOM 1498 N N . PHE A 1 184 ? 5.709 10.678 8.380 1.00 86.38 184 PHE A N 1
ATOM 1499 C CA . PHE A 1 184 ? 7.117 10.409 8.058 1.00 86.38 184 PHE A CA 1
ATOM 1500 C C . PHE A 1 184 ? 7.782 11.512 7.220 1.00 86.38 184 PHE A C 1
ATOM 1502 O O . PHE A 1 184 ? 8.787 11.280 6.553 1.00 86.38 184 PHE A O 1
ATOM 1509 N N . GLY A 1 185 ? 7.253 12.737 7.291 1.00 84.38 185 GLY A N 1
ATOM 1510 C CA . GLY A 1 185 ? 7.727 13.883 6.513 1.00 84.38 185 GLY A CA 1
ATOM 1511 C C . GLY A 1 185 ? 6.984 14.045 5.180 1.00 84.38 185 GLY A C 1
ATOM 1512 O O . GLY A 1 185 ? 5.943 13.421 4.980 1.00 84.38 185 GLY A O 1
ATOM 1513 N N . PRO A 1 186 ? 7.477 14.912 4.276 1.00 80.25 186 PRO A N 1
ATOM 1514 C CA . PRO A 1 186 ? 6.819 15.177 3.001 1.00 80.25 186 PRO A CA 1
ATOM 1515 C C . PRO A 1 186 ? 6.719 13.916 2.138 1.00 80.25 186 PRO A C 1
ATOM 1517 O O . PRO A 1 186 ? 7.672 13.148 2.029 1.00 80.25 186 PRO A O 1
ATOM 1520 N N . ASN A 1 187 ? 5.577 13.730 1.490 1.00 76.38 187 ASN A N 1
ATOM 1521 C CA . ASN A 1 187 ? 5.261 12.588 0.641 1.00 76.38 187 ASN A CA 1
ATOM 1522 C C . ASN A 1 187 ? 5.326 13.003 -0.839 1.00 76.38 187 ASN A C 1
ATOM 1524 O O . ASN A 1 187 ? 4.624 13.910 -1.295 1.00 76.38 187 ASN A O 1
ATOM 1528 N N . ALA A 1 188 ? 6.181 12.329 -1.616 1.00 77.31 188 ALA A N 1
ATOM 1529 C CA . ALA A 1 188 ? 6.352 12.631 -3.040 1.00 77.31 188 ALA A CA 1
ATOM 1530 C C . ALA A 1 188 ? 5.017 12.580 -3.801 1.00 77.31 188 ALA A C 1
ATOM 1532 O O . ALA A 1 188 ? 4.770 13.409 -4.676 1.00 77.31 188 ALA A O 1
ATOM 1533 N N . GLY A 1 189 ? 4.124 11.668 -3.405 1.00 72.94 189 GLY A N 1
ATOM 1534 C CA . GLY A 1 189 ? 2.840 11.475 -4.055 1.00 72.94 189 GLY A CA 1
ATOM 1535 C C . GLY A 1 189 ? 1.890 12.670 -3.965 1.00 72.94 189 GLY A C 1
ATOM 1536 O O . GLY A 1 189 ? 1.255 13.015 -4.961 1.00 72.94 189 GLY A O 1
ATOM 1537 N N . GLU A 1 190 ? 1.804 13.346 -2.815 1.00 76.19 190 GLU A N 1
ATOM 1538 C CA . GLU A 1 190 ? 0.936 14.527 -2.692 1.00 76.19 190 GLU A CA 1
ATOM 1539 C C . GLU A 1 190 ? 1.551 15.739 -3.388 1.00 76.19 190 GLU A C 1
ATOM 1541 O O . GLU A 1 190 ? 0.846 16.454 -4.099 1.00 76.19 190 GLU A O 1
ATOM 1546 N N . ILE A 1 191 ? 2.871 15.921 -3.277 1.00 76.56 191 ILE A N 1
ATOM 1547 C CA . ILE A 1 191 ? 3.597 17.011 -3.944 1.00 76.56 191 ILE A CA 1
ATOM 1548 C C . ILE A 1 191 ? 3.439 16.916 -5.468 1.00 76.56 191 ILE A C 1
ATOM 1550 O O . ILE A 1 191 ? 3.180 17.923 -6.134 1.00 76.56 191 ILE A O 1
ATOM 1554 N N . GLU A 1 192 ? 3.592 15.719 -6.034 1.00 71.25 192 GLU A N 1
ATOM 1555 C CA . GLU A 1 192 ? 3.412 15.482 -7.467 1.00 71.25 192 GLU A CA 1
ATOM 1556 C C . GLU A 1 192 ? 1.956 15.659 -7.891 1.00 71.25 192 GLU A C 1
ATOM 1558 O O . GLU A 1 192 ? 1.696 16.338 -8.885 1.00 71.25 192 GLU A O 1
ATOM 1563 N N . ASN A 1 193 ? 0.994 15.136 -7.124 1.00 68.75 193 ASN A N 1
ATOM 1564 C CA . ASN A 1 193 ? -0.424 15.294 -7.447 1.00 68.75 193 ASN A CA 1
ATOM 1565 C C . ASN A 1 193 ? -0.859 16.771 -7.415 1.00 68.75 193 ASN A C 1
ATOM 1567 O O . ASN A 1 193 ? -1.567 17.240 -8.308 1.00 68.75 193 ASN A O 1
ATOM 1571 N N . GLU A 1 194 ? -0.389 17.549 -6.439 1.00 64.56 194 GLU A N 1
ATOM 1572 C CA . GLU A 1 194 ? -0.629 18.991 -6.394 1.00 64.56 194 GLU A CA 1
ATOM 1573 C C . GLU A 1 194 ? -0.024 19.729 -7.593 1.00 64.56 194 GLU A C 1
ATOM 1575 O O . GLU A 1 194 ? -0.664 20.630 -8.145 1.00 64.56 194 GLU A O 1
ATOM 1580 N N . ARG A 1 195 ? 1.193 19.364 -8.017 1.00 59.41 195 ARG A N 1
ATOM 1581 C CA . ARG A 1 195 ? 1.828 19.941 -9.214 1.00 59.41 195 ARG A CA 1
ATOM 1582 C C . ARG A 1 195 ? 1.052 19.575 -10.477 1.00 59.41 195 ARG A C 1
ATOM 1584 O O . ARG A 1 195 ? 0.714 20.468 -11.252 1.00 59.41 195 ARG A O 1
ATOM 1591 N N . ASN A 1 196 ? 0.679 18.310 -10.638 1.00 55.59 196 ASN A N 1
ATOM 1592 C CA . ASN A 1 196 ? -0.052 17.815 -11.806 1.00 55.59 196 ASN A CA 1
ATOM 1593 C C . ASN A 1 196 ? -1.467 18.415 -11.904 1.00 55.59 196 ASN A C 1
ATOM 1595 O O . ASN A 1 196 ? -1.914 18.763 -13.000 1.00 55.59 196 ASN A O 1
ATOM 1599 N N . ARG A 1 197 ? -2.153 18.645 -10.774 1.00 49.00 197 ARG A N 1
ATOM 1600 C CA . ARG A 1 197 ? -3.435 19.377 -10.739 1.00 49.00 197 ARG A CA 1
ATOM 1601 C C . ARG A 1 197 ? -3.293 20.870 -11.063 1.00 49.00 197 ARG A C 1
ATOM 1603 O O . ARG A 1 197 ? -4.218 21.445 -11.635 1.00 49.00 197 ARG A O 1
ATOM 1610 N N . LYS A 1 198 ? -2.161 21.511 -10.745 1.00 42.22 198 LYS A N 1
ATOM 1611 C CA . LYS A 1 198 ? -1.923 22.941 -11.039 1.00 42.22 198 LYS A CA 1
ATOM 1612 C C . LYS A 1 198 ? -1.596 23.209 -12.514 1.00 42.22 198 LYS A C 1
ATOM 1614 O O . LYS A 1 198 ? -1.985 24.258 -13.021 1.00 42.22 198 LYS A O 1
ATOM 1619 N N . VAL A 1 199 ? -0.983 22.265 -13.231 1.00 42.41 199 VAL A N 1
ATOM 1620 C CA . VAL A 1 199 ? -0.645 22.438 -14.662 1.00 42.41 199 VAL A CA 1
ATOM 1621 C C . VAL A 1 199 ? -1.892 22.478 -15.570 1.00 42.41 199 VAL A C 1
ATOM 1623 O O . VAL A 1 199 ? -1.849 23.086 -16.633 1.00 42.41 199 VAL A O 1
ATOM 1626 N N . LYS A 1 200 ? -3.050 21.955 -15.135 1.00 43.81 200 LYS A N 1
ATOM 1627 C CA . LYS A 1 200 ? -4.312 22.001 -15.909 1.00 43.81 200 LYS A CA 1
ATOM 1628 C C . LYS A 1 200 ? -5.190 23.248 -15.691 1.00 43.81 200 LYS A C 1
ATOM 1630 O O . LYS A 1 200 ? -6.276 23.311 -16.259 1.00 43.81 200 LYS A O 1
ATOM 1635 N N . LYS A 1 201 ? -4.761 24.255 -14.915 1.00 42.09 201 LYS A N 1
ATOM 1636 C CA . LYS A 1 201 ? -5.540 25.504 -14.717 1.00 42.09 201 LYS A CA 1
ATOM 1637 C C . LYS A 1 201 ? -5.168 26.671 -15.640 1.00 42.09 201 LYS A C 1
ATOM 1639 O O . LYS A 1 201 ? -5.737 27.748 -15.495 1.00 42.09 201 LYS A O 1
ATOM 1644 N N . ALA A 1 202 ? -4.298 26.464 -16.624 1.00 48.41 202 ALA A N 1
ATOM 1645 C CA . ALA A 1 202 ? -4.041 27.438 -17.681 1.00 48.41 202 ALA A CA 1
ATOM 1646 C C . ALA A 1 202 ? -4.467 26.851 -19.032 1.00 48.41 202 ALA A C 1
ATOM 1648 O O . ALA A 1 202 ? -3.672 26.182 -19.676 1.00 48.41 202 ALA A O 1
ATOM 1649 N N . THR A 1 203 ? -5.743 27.021 -19.391 1.00 47.03 203 THR A N 1
ATOM 1650 C CA . THR A 1 203 ? -6.281 27.356 -20.731 1.00 47.03 203 THR A CA 1
ATOM 1651 C C . THR A 1 203 ? -7.805 27.234 -20.638 1.00 47.03 203 THR A C 1
ATOM 1653 O O . THR A 1 203 ? -8.378 26.182 -20.881 1.00 47.03 203 THR A O 1
ATOM 1656 N N . ASN A 1 204 ? -8.448 28.310 -20.198 1.00 39.12 204 ASN A N 1
ATOM 1657 C CA . ASN A 1 204 ? -9.815 28.672 -20.569 1.00 39.12 204 ASN A CA 1
ATOM 1658 C C . ASN A 1 204 ? -9.849 30.196 -20.469 1.00 39.12 204 ASN A C 1
ATOM 1660 O O . ASN A 1 204 ? -10.317 30.773 -19.489 1.00 39.12 204 ASN A O 1
ATOM 1664 N N . THR A 1 205 ? -9.233 30.837 -21.457 1.00 36.47 205 THR A N 1
ATOM 1665 C CA . THR A 1 205 ? -9.542 32.223 -21.787 1.00 36.47 205 THR A CA 1
ATOM 1666 C C . THR A 1 205 ? -10.493 32.136 -22.969 1.00 36.47 205 THR A C 1
ATOM 1668 O O . THR A 1 205 ? -10.142 31.545 -23.990 1.00 36.47 205 THR A O 1
ATOM 1671 N N . ILE A 1 206 ? -11.718 32.600 -22.726 1.00 39.38 206 ILE A N 1
ATOM 1672 C CA . ILE A 1 206 ? -12.795 32.784 -23.704 1.00 39.38 206 ILE A CA 1
ATOM 1673 C C . ILE A 1 206 ? -12.327 33.770 -24.775 1.00 39.38 206 ILE A C 1
ATOM 1675 O O . ILE A 1 206 ? -11.647 34.748 -24.383 1.00 39.38 206 ILE A O 1
#